Protein AF-A0A199UV25-F1 (afdb_monomer_lite)

Organism: Ananas comosus (NCBI:txid4615)

Structure (mmCIF, N/CA/C/O backbone):
data_AF-A0A199UV25-F1
#
_entry.id   AF-A0A199UV25-F1
#
loop_
_atom_site.group_PDB
_atom_site.id
_atom_site.type_symbol
_atom_site.label_atom_id
_atom_site.label_alt_id
_atom_site.label_comp_id
_atom_site.label_asym_id
_atom_site.label_entity_id
_atom_site.label_seq_id
_atom_site.pdbx_PDB_ins_code
_atom_site.Cartn_x
_atom_site.Cartn_y
_atom_site.Cartn_z
_atom_site.occupancy
_atom_site.B_iso_or_equiv
_atom_site.auth_seq_id
_atom_site.auth_comp_id
_atom_site.auth_asym_id
_atom_site.auth_atom_id
_atom_site.pdbx_PDB_model_num
ATOM 1 N N . MET A 1 1 ? -17.036 -3.209 -18.631 1.00 61.88 1 MET A N 1
ATOM 2 C CA . MET A 1 1 ? -18.184 -3.728 -17.860 1.00 61.88 1 MET A CA 1
ATOM 3 C C . MET A 1 1 ? -18.995 -2.548 -17.375 1.00 61.88 1 MET A C 1
ATOM 5 O O . MET A 1 1 ? -18.414 -1.648 -16.776 1.00 61.88 1 MET A O 1
ATOM 9 N N . ASP A 1 2 ? -20.289 -2.530 -17.677 1.00 77.56 2 ASP A N 1
ATOM 10 C CA . ASP A 1 2 ? -21.180 -1.436 -17.292 1.00 77.56 2 ASP A CA 1
ATOM 11 C C . ASP A 1 2 ? -21.491 -1.462 -15.794 1.00 77.56 2 ASP A C 1
ATOM 13 O O . ASP A 1 2 ? -21.621 -2.523 -15.179 1.00 77.56 2 ASP A O 1
ATOM 17 N N . ARG A 1 3 ? -21.624 -0.270 -15.201 1.00 76.88 3 ARG A N 1
ATOM 18 C CA . ARG A 1 3 ? -21.911 -0.088 -13.769 1.00 76.88 3 ARG A CA 1
ATOM 19 C C . ARG A 1 3 ? -23.220 -0.771 -13.354 1.00 76.88 3 ARG A C 1
ATOM 21 O O . ARG A 1 3 ? -23.281 -1.355 -12.278 1.00 76.88 3 ARG A O 1
ATOM 28 N N . GLU A 1 4 ? -24.217 -0.750 -14.232 1.00 78.06 4 GLU A N 1
ATOM 29 C CA . GLU A 1 4 ? -25.529 -1.369 -14.009 1.00 78.06 4 GLU A CA 1
ATOM 30 C C . GLU A 1 4 ? -25.443 -2.903 -13.917 1.00 78.06 4 GLU A C 1
ATOM 32 O O . GLU A 1 4 ? -26.141 -3.520 -13.114 1.00 78.06 4 GLU A O 1
ATOM 37 N N . VAL A 1 5 ? -24.528 -3.531 -14.667 1.00 78.38 5 VAL A N 1
ATOM 38 C CA . VAL A 1 5 ? -24.317 -4.989 -14.627 1.00 78.38 5 VAL A CA 1
ATOM 39 C C . VAL A 1 5 ? -23.731 -5.404 -13.280 1.00 78.38 5 VAL A C 1
ATOM 41 O O . VAL A 1 5 ? -24.204 -6.363 -12.675 1.00 78.38 5 VAL A O 1
ATOM 44 N N . ILE A 1 6 ? -22.765 -4.645 -12.762 1.00 79.50 6 ILE A N 1
ATOM 45 C CA . ILE A 1 6 ? -22.144 -4.907 -11.456 1.00 79.50 6 ILE A CA 1
ATOM 46 C C . ILE A 1 6 ? -23.185 -4.807 -10.334 1.00 79.50 6 ILE A C 1
ATOM 48 O O . ILE A 1 6 ? -23.251 -5.681 -9.472 1.00 79.50 6 ILE A O 1
ATOM 52 N N . GLU A 1 7 ? -24.031 -3.778 -10.368 1.00 78.88 7 GLU A N 1
ATOM 53 C CA . GLU A 1 7 ? -25.072 -3.552 -9.361 1.00 78.88 7 GLU A CA 1
ATOM 54 C C . GLU A 1 7 ? -26.169 -4.629 -9.412 1.00 78.88 7 GLU A C 1
ATOM 56 O O . GLU A 1 7 ? -26.594 -5.136 -8.372 1.00 78.88 7 GLU A O 1
ATOM 61 N N . SER A 1 8 ? -26.549 -5.071 -10.617 1.00 79.94 8 SER A N 1
ATOM 62 C CA . SER A 1 8 ? -27.502 -6.173 -10.798 1.00 79.94 8 SER A CA 1
ATOM 63 C C . SER A 1 8 ? -26.971 -7.507 -10.263 1.00 79.94 8 SER A C 1
ATOM 65 O O . SER A 1 8 ? -27.694 -8.236 -9.583 1.00 79.94 8 SER A O 1
ATOM 67 N N . VAL A 1 9 ? -25.691 -7.817 -10.502 1.00 79.25 9 VAL A N 1
ATOM 68 C CA . VAL A 1 9 ? -25.074 -9.056 -10.020 1.00 79.25 9 VAL A CA 1
ATOM 69 C C . VAL A 1 9 ? -24.924 -9.016 -8.499 1.00 79.25 9 VAL A C 1
ATOM 71 O O . VAL A 1 9 ? -25.201 -10.020 -7.849 1.00 79.25 9 VAL A O 1
ATOM 74 N N . LEU A 1 10 ? -24.583 -7.868 -7.908 1.00 79.81 10 LEU A N 1
ATOM 75 C CA . LEU A 1 10 ? -24.515 -7.724 -6.450 1.00 79.81 10 LEU A CA 1
ATOM 76 C C . LEU A 1 10 ? -25.873 -7.903 -5.758 1.00 79.81 10 LEU A C 1
ATOM 78 O O . LEU A 1 10 ? -25.932 -8.565 -4.721 1.00 79.81 10 LEU A O 1
ATOM 82 N N . ASN A 1 11 ? -26.950 -7.352 -6.325 1.00 81.56 11 ASN A N 1
ATOM 83 C CA . ASN A 1 11 ? -28.298 -7.520 -5.774 1.00 81.56 11 ASN A CA 1
ATOM 84 C C . ASN A 1 11 ? -28.811 -8.956 -5.929 1.00 81.56 11 ASN A C 1
ATOM 86 O O . ASN A 1 11 ? -29.420 -9.491 -5.009 1.00 81.56 11 ASN A O 1
ATOM 90 N N . ASN A 1 12 ? -28.531 -9.607 -7.059 1.00 81.44 12 ASN A N 1
ATOM 91 C CA . ASN A 1 12 ? -28.976 -10.981 -7.302 1.00 81.44 12 ASN A CA 1
ATOM 92 C C . ASN A 1 12 ? -28.291 -12.014 -6.395 1.00 81.44 12 ASN A C 1
ATOM 94 O O . ASN A 1 12 ? -28.837 -13.094 -6.189 1.00 81.44 12 ASN A O 1
ATOM 98 N N . HIS A 1 13 ? -27.110 -11.699 -5.860 1.00 80.94 13 HIS A N 1
ATOM 99 C CA . HIS A 1 13 ? -26.358 -12.590 -4.973 1.00 80.94 13 HIS A CA 1
ATOM 100 C C . HIS A 1 13 ? -26.474 -12.188 -3.494 1.00 80.94 13 HIS A C 1
ATOM 102 O O . HIS A 1 13 ? -25.628 -12.583 -2.695 1.00 80.94 13 HIS A O 1
ATOM 108 N N . ASP A 1 14 ? -27.504 -11.419 -3.110 1.00 80.38 14 ASP A N 1
ATOM 109 C CA . ASP A 1 14 ? -27.781 -11.055 -1.708 1.00 80.38 14 ASP A CA 1
ATOM 110 C C . ASP A 1 14 ? -26.555 -10.426 -1.005 1.00 80.38 14 ASP A C 1
ATOM 112 O O . ASP A 1 14 ? -26.218 -10.740 0.138 1.00 80.38 14 ASP A O 1
ATOM 116 N N . HIS A 1 15 ? -25.816 -9.571 -1.724 1.00 72.56 15 HIS A N 1
ATOM 117 C CA . HIS A 1 15 ? -24.564 -8.956 -1.262 1.00 72.56 15 HIS A CA 1
ATOM 118 C C . HIS A 1 15 ? -23.456 -9.944 -0.837 1.00 72.56 15 HIS A C 1
ATOM 120 O O . HIS A 1 15 ? -22.489 -9.546 -0.182 1.00 72.56 15 HIS A O 1
ATOM 126 N N . LYS A 1 16 ? -23.527 -11.217 -1.244 1.00 87.38 16 LYS A N 1
ATOM 127 C CA . LYS A 1 16 ? -22.413 -12.165 -1.116 1.00 87.38 16 LYS A CA 1
ATOM 128 C C . LYS A 1 16 ? -21.359 -11.848 -2.167 1.00 87.38 16 LYS A C 1
ATOM 130 O O . LYS A 1 16 ? -21.443 -12.267 -3.321 1.00 87.38 16 LYS A O 1
ATOM 135 N N . ILE A 1 17 ? -20.365 -11.077 -1.740 1.00 83.75 17 ILE A N 1
ATOM 136 C CA . ILE A 1 17 ? -19.304 -10.535 -2.592 1.00 83.75 17 ILE A CA 1
ATOM 137 C C . ILE A 1 17 ? -18.562 -11.656 -3.339 1.00 83.75 17 ILE A C 1
ATOM 139 O O . ILE A 1 17 ? -18.317 -11.521 -4.533 1.00 83.75 17 ILE A O 1
ATOM 143 N N . ASP A 1 18 ? -18.285 -12.787 -2.689 1.00 83.44 18 ASP A N 1
ATOM 144 C CA . ASP A 1 18 ? -17.535 -13.895 -3.299 1.00 83.44 18 ASP A CA 1
ATOM 145 C C . ASP A 1 18 ? -18.285 -14.587 -4.449 1.00 83.44 18 ASP A C 1
ATOM 147 O O . ASP A 1 18 ? -17.683 -14.951 -5.462 1.00 83.44 18 ASP A O 1
ATOM 151 N N . ASP A 1 19 ? -19.606 -14.740 -4.330 1.00 83.88 19 ASP A N 1
ATOM 152 C CA . ASP A 1 19 ? -20.436 -15.349 -5.375 1.00 83.88 19 ASP A CA 1
ATOM 153 C C . ASP A 1 19 ? -20.669 -14.365 -6.533 1.00 83.88 19 ASP A C 1
ATOM 155 O O . ASP A 1 19 ? -20.594 -14.745 -7.706 1.00 83.88 19 ASP A O 1
ATOM 159 N N . ALA A 1 20 ? -20.840 -13.075 -6.218 1.00 84.06 20 ALA A N 1
ATOM 160 C CA . ALA A 1 20 ? -20.923 -12.006 -7.209 1.00 84.06 20 ALA A CA 1
ATOM 161 C C . ALA A 1 20 ? -19.622 -11.866 -8.021 1.00 84.06 20 ALA A C 1
ATOM 163 O O . ALA A 1 20 ? -19.675 -11.702 -9.239 1.00 84.06 20 ALA A O 1
ATOM 164 N N . ILE A 1 21 ? -18.453 -11.993 -7.378 1.00 82.56 21 ILE A N 1
ATOM 165 C CA . ILE A 1 21 ? -17.143 -11.981 -8.046 1.00 82.56 21 ILE A CA 1
ATOM 166 C C . ILE A 1 21 ? -17.018 -13.172 -8.999 1.00 82.56 21 ILE A C 1
ATOM 168 O O . ILE A 1 21 ? -16.652 -12.976 -10.156 1.00 82.56 21 ILE A O 1
ATOM 172 N N . LYS A 1 22 ? -17.372 -14.392 -8.572 1.00 83.31 22 LYS A N 1
ATOM 173 C CA . LYS A 1 22 ? -17.348 -15.579 -9.451 1.00 83.31 22 LYS A CA 1
ATOM 174 C C . LYS A 1 22 ? -18.257 -15.408 -10.671 1.00 83.31 22 LYS A C 1
ATOM 176 O O . LYS A 1 22 ? -17.855 -15.746 -11.782 1.00 83.31 22 LYS A O 1
ATOM 181 N N . SER A 1 23 ? -19.451 -14.849 -10.475 1.00 79.69 23 SER A N 1
ATOM 182 C CA . SER A 1 23 ? -20.417 -14.582 -11.546 1.00 79.69 23 SER A CA 1
ATOM 183 C C . SER A 1 23 ? -19.925 -13.503 -12.522 1.00 79.69 23 SER A C 1
ATOM 185 O O . SER A 1 23 ? -19.974 -13.690 -13.737 1.00 79.69 23 SER A O 1
ATOM 187 N N . LEU A 1 24 ? -19.340 -12.414 -12.013 1.00 82.56 24 LEU A N 1
ATOM 188 C CA . LEU A 1 24 ? -18.720 -11.372 -12.839 1.00 82.56 24 LEU A CA 1
ATOM 189 C C . LEU A 1 24 ? -17.508 -11.898 -13.611 1.00 82.56 24 LEU A C 1
ATOM 191 O O . LEU A 1 24 ? -17.346 -11.563 -14.780 1.00 82.56 24 LEU A O 1
ATOM 195 N N . HIS A 1 25 ? -16.687 -12.752 -12.997 1.00 79.38 25 HIS A N 1
ATOM 196 C CA . HIS A 1 25 ? -15.586 -13.424 -13.684 1.00 79.38 25 HIS A CA 1
ATOM 197 C C . HIS A 1 25 ? -16.092 -14.343 -14.799 1.00 79.38 25 HIS A C 1
ATOM 199 O O . HIS A 1 25 ? -15.517 -14.334 -15.884 1.00 79.38 25 HIS A O 1
ATOM 205 N N . ALA A 1 26 ? -17.186 -15.078 -14.580 1.00 80.00 26 ALA A N 1
ATOM 206 C CA . ALA A 1 26 ? -17.811 -15.897 -15.616 1.00 80.00 26 ALA A CA 1
ATOM 207 C C . ALA A 1 26 ? -18.364 -15.050 -16.777 1.00 80.00 26 ALA A C 1
ATOM 209 O O . ALA A 1 26 ? -18.199 -15.431 -17.931 1.00 80.00 26 ALA A O 1
ATOM 210 N N . LEU A 1 27 ? -18.948 -13.880 -16.493 1.00 73.62 27 LEU A N 1
ATOM 211 C CA . LEU A 1 27 ? -19.413 -12.931 -17.515 1.00 73.62 27 LEU A CA 1
ATOM 212 C C . LEU A 1 27 ? -18.258 -12.254 -18.269 1.00 73.62 27 LEU A C 1
ATOM 214 O O . LEU A 1 27 ? -18.373 -11.997 -19.461 1.00 73.62 27 LEU A O 1
ATOM 218 N N . CYS A 1 28 ? -17.135 -11.981 -17.600 1.00 68.81 28 CYS A N 1
ATOM 219 C CA . CYS A 1 28 ? -15.951 -11.382 -18.227 1.00 68.81 28 CYS A CA 1
ATOM 220 C C . CYS A 1 28 ? -15.128 -12.378 -19.052 1.00 68.81 28 CYS A C 1
ATOM 222 O O . CYS A 1 28 ? -14.494 -11.985 -20.025 1.00 68.81 28 CYS A O 1
ATOM 224 N N . LEU A 1 29 ? -15.122 -13.655 -18.665 1.00 64.44 29 LEU A N 1
ATOM 225 C CA . LEU A 1 29 ? -14.406 -14.729 -19.363 1.00 64.44 29 LEU A CA 1
ATOM 226 C C . LEU A 1 29 ? -15.307 -15.499 -20.348 1.00 64.44 29 LEU A C 1
ATOM 228 O O . LEU A 1 29 ? -14.828 -16.375 -21.065 1.00 64.44 29 LEU A O 1
ATOM 232 N N . GLY A 1 30 ? -16.601 -15.175 -20.392 1.00 53.25 30 GLY A N 1
ATOM 233 C CA . GLY A 1 30 ? -17.640 -15.900 -21.119 1.00 53.25 30 GLY A CA 1
ATOM 234 C C . GLY A 1 30 ? -18.383 -15.057 -22.154 1.00 53.25 30 GLY A C 1
ATOM 235 O O . GLY A 1 30 ? -19.606 -15.063 -22.155 1.00 53.25 30 GLY A O 1
ATOM 236 N N . ASP A 1 31 ? -17.664 -14.385 -23.057 1.00 47.75 31 ASP A N 1
ATOM 237 C CA . ASP A 1 31 ? -18.218 -13.850 -24.322 1.00 47.75 31 ASP A CA 1
ATOM 238 C C . ASP A 1 31 ? -17.582 -14.529 -25.556 1.00 47.75 31 ASP A C 1
ATOM 240 O O . ASP A 1 31 ? -17.356 -13.934 -26.605 1.00 47.75 31 ASP A O 1
ATOM 244 N N . GLY A 1 32 ? -17.235 -15.814 -25.417 1.00 45.22 32 GLY A N 1
ATOM 245 C CA . GLY A 1 32 ? -16.638 -16.617 -26.492 1.00 45.22 32 GLY A CA 1
ATOM 246 C C . GLY A 1 32 ? -17.268 -17.993 -26.716 1.00 45.22 32 GLY A C 1
ATOM 247 O O . GLY A 1 32 ? -16.822 -18.718 -27.601 1.00 45.22 32 GLY A O 1
ATOM 248 N N . ALA A 1 33 ? -18.286 -18.389 -25.946 1.00 39.84 33 ALA A N 1
ATOM 249 C CA . ALA A 1 33 ? -18.813 -19.755 -26.003 1.00 39.84 33 ALA A CA 1
ATOM 250 C C . ALA A 1 33 ? -20.328 -19.824 -25.763 1.00 39.84 33 ALA A C 1
ATOM 252 O O . ALA A 1 33 ? -20.795 -20.495 -24.849 1.00 39.84 33 ALA A O 1
ATOM 253 N N . ALA A 1 34 ? -21.112 -19.139 -26.597 1.00 38.88 34 ALA A N 1
ATOM 254 C CA . ALA A 1 34 ? -22.550 -19.393 -26.681 1.00 38.88 34 ALA A CA 1
ATOM 255 C C . ALA A 1 34 ? -23.085 -19.192 -28.108 1.00 38.88 34 ALA A C 1
ATOM 257 O O . ALA A 1 34 ? -23.849 -18.273 -28.393 1.00 38.88 34 ALA A O 1
ATOM 258 N N . ARG A 1 35 ? -22.717 -20.103 -29.014 1.00 38.66 35 ARG A N 1
ATOM 259 C CA . ARG A 1 35 ? -23.600 -20.530 -30.110 1.00 38.66 35 ARG A CA 1
ATOM 260 C C . ARG A 1 35 ? -23.563 -22.054 -30.193 1.00 38.66 35 ARG A C 1
ATOM 262 O O . ARG A 1 35 ? -22.473 -22.611 -30.253 1.00 38.66 35 ARG A O 1
ATOM 269 N N . ASN A 1 36 ? -24.763 -22.637 -30.273 1.00 36.72 36 ASN A N 1
ATOM 270 C CA . ASN A 1 36 ? -25.102 -24.054 -30.474 1.00 36.72 36 ASN A CA 1
ATOM 271 C C . ASN A 1 36 ? -24.916 -24.937 -29.218 1.00 36.72 36 ASN A C 1
ATOM 273 O O . ASN A 1 36 ? -23.875 -24.895 -28.586 1.00 36.72 36 ASN A O 1
ATOM 277 N N . ASP A 1 37 ? -25.874 -25.731 -28.735 1.00 32.88 37 ASP A N 1
ATOM 278 C CA . ASP A 1 37 ? -27.071 -26.308 -29.347 1.00 32.88 37 ASP A CA 1
ATOM 279 C C . ASP A 1 37 ? -28.179 -26.539 -28.303 1.00 32.88 37 ASP A C 1
ATOM 281 O O . ASP A 1 37 ? -27.931 -26.867 -27.143 1.00 32.88 37 ASP A O 1
ATOM 285 N N . LEU A 1 38 ? -29.429 -26.422 -28.753 1.00 38.62 38 LEU A N 1
ATOM 286 C CA . LEU A 1 38 ? -30.580 -27.043 -28.105 1.00 38.62 38 LEU A CA 1
ATOM 287 C C . LEU A 1 38 ? -30.595 -28.532 -28.467 1.00 38.62 38 LEU A C 1
ATOM 289 O O . LEU A 1 38 ? -30.608 -28.835 -29.655 1.00 38.62 38 LEU A O 1
ATOM 293 N N . THR A 1 39 ? -30.684 -29.438 -27.487 1.00 35.25 39 THR A N 1
ATOM 294 C CA . THR A 1 39 ? -31.762 -30.448 -27.311 1.00 35.25 39 THR A CA 1
ATOM 295 C C . THR A 1 39 ? -31.323 -31.667 -26.486 1.00 35.25 39 THR A C 1
ATOM 297 O O . THR A 1 39 ? -30.353 -32.337 -26.811 1.00 35.25 39 THR A O 1
ATOM 300 N N . GLY A 1 40 ? -32.150 -32.009 -25.489 1.00 28.00 40 GLY A N 1
ATOM 301 C CA . GLY A 1 40 ? -32.438 -33.391 -25.085 1.00 28.00 40 GLY A CA 1
ATOM 302 C C . GLY A 1 40 ? -31.522 -34.028 -24.038 1.00 28.00 40 GLY A C 1
ATOM 303 O O . GLY A 1 40 ? -30.443 -34.495 -24.366 1.00 28.00 40 GLY A O 1
ATOM 304 N N . LEU A 1 41 ? -32.007 -34.182 -22.801 1.00 30.67 41 LEU A N 1
ATOM 305 C CA . LEU A 1 41 ? -32.646 -35.431 -22.355 1.00 30.67 41 LEU A CA 1
ATOM 306 C C . LEU A 1 41 ? -33.140 -35.271 -20.904 1.00 30.67 41 LEU A C 1
ATOM 308 O O . LEU A 1 41 ? -32.357 -35.042 -19.985 1.00 30.67 41 LEU A O 1
ATOM 312 N N . ASN A 1 42 ? -34.451 -35.404 -20.710 1.00 41.22 42 ASN A N 1
ATOM 313 C CA . ASN A 1 42 ? -35.035 -35.749 -19.416 1.00 41.22 42 ASN A CA 1
ATOM 314 C C . ASN A 1 42 ? -34.666 -37.211 -19.116 1.00 41.22 42 ASN A C 1
ATOM 316 O O . ASN A 1 42 ? -34.860 -38.031 -20.007 1.00 41.22 42 ASN A O 1
ATOM 320 N N . ASP A 1 43 ? -34.189 -37.549 -17.915 1.00 29.55 43 ASP A N 1
ATOM 321 C CA . ASP A 1 43 ? -34.951 -38.390 -16.972 1.00 29.55 43 ASP A CA 1
ATOM 322 C C . ASP A 1 43 ? -34.144 -38.869 -15.747 1.00 29.55 43 ASP A C 1
ATOM 324 O O . ASP A 1 43 ? -32.999 -39.295 -15.856 1.00 29.55 43 ASP A O 1
ATOM 328 N N . LEU A 1 44 ? -34.866 -38.888 -14.616 1.00 31.80 44 LEU A N 1
ATOM 329 C CA . LEU A 1 44 ? -34.813 -39.838 -13.487 1.00 31.8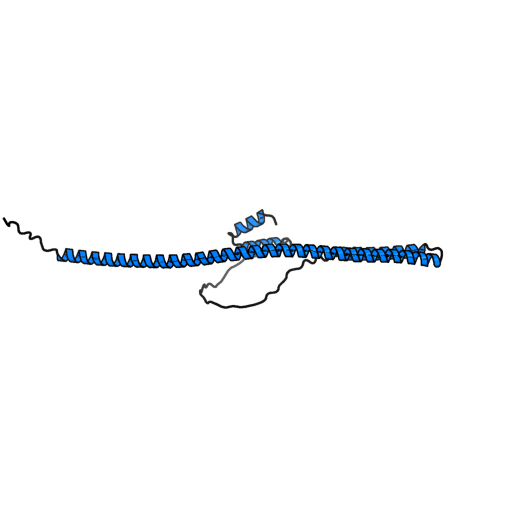0 44 LEU A CA 1
ATOM 330 C C . LEU A 1 44 ? -33.536 -39.875 -12.621 1.00 31.80 44 LEU A C 1
ATOM 332 O O . LEU A 1 44 ? -32.497 -40.391 -12.998 1.00 31.80 44 LEU A O 1
ATOM 336 N N . THR A 1 45 ? -33.567 -39.246 -11.443 1.00 33.06 45 THR A N 1
ATOM 337 C CA . THR A 1 45 ? -34.046 -39.769 -10.136 1.00 33.06 45 THR A CA 1
ATOM 338 C C . THR A 1 45 ? -33.142 -40.791 -9.437 1.00 33.06 45 THR A C 1
ATOM 340 O O . THR A 1 45 ? -32.770 -41.812 -9.998 1.00 33.06 45 THR A O 1
ATOM 343 N N . ALA A 1 46 ? -32.981 -40.527 -8.129 1.00 32.03 46 ALA A N 1
ATOM 344 C CA . ALA A 1 46 ? -32.598 -41.443 -7.049 1.00 32.03 46 ALA A CA 1
ATOM 345 C C . ALA A 1 46 ? -31.088 -41.774 -6.962 1.00 32.03 46 ALA A C 1
ATOM 347 O O . ALA A 1 46 ? -30.433 -41.991 -7.964 1.00 32.03 46 ALA A O 1
ATOM 348 N N . LEU A 1 47 ? -30.435 -41.847 -5.798 1.00 32.81 47 LEU A N 1
ATOM 349 C CA . LEU A 1 47 ? -30.891 -42.048 -4.421 1.00 32.81 47 LEU A CA 1
ATOM 350 C C . LEU A 1 47 ? -29.671 -41.809 -3.493 1.00 32.81 47 LEU A C 1
ATOM 352 O O . LEU A 1 47 ? -28.599 -42.296 -3.827 1.00 32.81 47 LEU A O 1
ATOM 356 N N . ASN A 1 48 ? -29.873 -41.179 -2.322 1.00 31.77 48 ASN A N 1
ATOM 357 C CA . ASN A 1 48 ? -29.053 -41.279 -1.088 1.00 31.77 48 ASN A CA 1
ATOM 358 C C . ASN A 1 48 ? -27.563 -40.830 -1.120 1.00 31.77 48 ASN A C 1
ATOM 360 O O . ASN A 1 48 ? -26.816 -41.154 -2.023 1.00 31.77 48 ASN A O 1
ATOM 364 N N . SER A 1 49 ? -27.000 -40.128 -0.130 1.00 31.03 49 SER A N 1
ATOM 365 C CA . SER A 1 49 ? -27.268 -40.156 1.311 1.00 31.03 49 SER A CA 1
ATOM 366 C C . SER A 1 49 ? -26.949 -38.835 2.019 1.00 31.03 49 SER A C 1
ATOM 368 O O . SER A 1 49 ? -26.028 -38.097 1.687 1.00 31.03 49 SER A O 1
ATOM 370 N N . MET A 1 50 ? -27.737 -38.647 3.067 1.00 27.98 50 MET A N 1
ATOM 371 C CA . MET A 1 50 ? -27.772 -37.650 4.127 1.00 27.98 50 MET A CA 1
ATOM 372 C C . MET A 1 50 ? -26.742 -37.972 5.232 1.00 27.98 50 MET A C 1
ATOM 374 O O . MET A 1 50 ? -26.705 -39.123 5.656 1.00 27.98 50 MET A O 1
ATOM 378 N N . LEU A 1 51 ? -25.975 -36.988 5.732 1.00 31.36 51 LEU A N 1
ATOM 379 C CA . LEU A 1 51 ? -25.728 -36.749 7.175 1.00 31.36 51 LEU A CA 1
ATOM 380 C C . LEU A 1 51 ? -24.879 -35.475 7.412 1.00 31.36 51 LEU A C 1
ATOM 382 O O . LEU A 1 51 ? -23.799 -35.321 6.854 1.00 31.36 51 LEU A O 1
ATOM 386 N N . MET A 1 52 ? -25.382 -34.589 8.275 1.00 37.59 52 MET A N 1
ATOM 387 C CA . MET A 1 52 ? -24.669 -33.484 8.951 1.00 37.59 52 MET A CA 1
ATOM 388 C C . MET A 1 52 ? -24.046 -34.005 10.278 1.00 37.59 52 MET A C 1
ATOM 390 O O . MET A 1 52 ? -24.279 -35.170 10.607 1.00 37.59 52 MET A O 1
ATOM 394 N N . PRO A 1 53 ? -23.538 -33.153 11.195 1.00 49.00 53 PRO A N 1
ATOM 395 C CA . PRO A 1 53 ? -22.425 -32.185 11.151 1.00 49.00 53 PRO A CA 1
ATOM 396 C C . PRO A 1 53 ? -21.391 -32.487 12.277 1.00 49.00 53 PRO A C 1
ATOM 398 O O . PRO A 1 53 ? -21.651 -33.344 13.120 1.00 49.00 53 PRO A O 1
ATOM 401 N N . ASN A 1 54 ? -20.258 -31.770 12.380 1.00 31.64 54 ASN A N 1
ATOM 402 C CA . ASN A 1 54 ? -19.606 -31.610 13.694 1.00 31.64 54 ASN A CA 1
ATOM 403 C C . ASN A 1 54 ? -18.721 -30.357 13.811 1.00 31.64 54 ASN A C 1
ATOM 405 O O . ASN A 1 54 ? -17.960 -30.037 12.899 1.00 31.64 54 ASN A O 1
ATOM 409 N N . ASP A 1 55 ? -18.824 -29.709 14.970 1.00 32.69 55 ASP A N 1
ATOM 410 C CA . ASP A 1 55 ? -18.144 -28.481 15.377 1.00 32.69 55 ASP A CA 1
ATOM 411 C C . ASP A 1 55 ? -16.832 -28.748 16.153 1.00 32.69 55 ASP A C 1
ATOM 413 O O . ASP A 1 55 ? -16.733 -29.695 16.937 1.00 32.69 55 ASP A O 1
ATOM 417 N N . ASN A 1 56 ? -15.938 -27.749 16.073 1.00 36.72 56 ASN A N 1
ATOM 418 C CA . ASN A 1 56 ? -15.127 -27.172 17.168 1.00 36.72 56 ASN A CA 1
ATOM 419 C C . ASN A 1 56 ? -13.668 -27.677 17.433 1.00 36.72 56 ASN A C 1
ATOM 421 O O . ASN A 1 56 ? -13.245 -28.671 16.852 1.00 36.72 56 ASN A O 1
ATOM 425 N N . PRO A 1 57 ? -12.831 -26.951 18.228 1.00 48.12 57 PRO A N 1
ATOM 426 C CA . PRO A 1 57 ? -11.794 -26.020 17.732 1.00 48.12 57 PRO A CA 1
ATOM 427 C C . PRO A 1 57 ? -10.386 -26.221 18.365 1.00 48.12 57 PRO A C 1
ATOM 429 O O . PRO A 1 57 ? -10.270 -26.803 19.435 1.00 48.12 57 PRO A O 1
ATOM 432 N N . THR A 1 58 ? -9.325 -25.648 17.778 1.00 34.66 58 THR A N 1
ATOM 433 C CA . THR A 1 58 ? -7.997 -25.374 18.409 1.00 34.66 58 THR A CA 1
ATOM 434 C C . THR A 1 58 ? -7.205 -24.486 17.440 1.00 34.66 58 THR A C 1
ATOM 436 O O . THR A 1 58 ? -7.078 -24.846 16.276 1.00 34.66 58 THR A O 1
ATOM 439 N N . ASP A 1 59 ? -6.939 -23.214 17.730 1.00 29.80 59 ASP A N 1
ATOM 440 C CA . ASP A 1 59 ? -5.882 -22.625 18.578 1.00 29.80 59 ASP A CA 1
ATOM 441 C C . ASP A 1 59 ? -4.449 -22.685 18.000 1.00 29.80 59 ASP A C 1
ATOM 443 O O . ASP A 1 59 ? -3.925 -23.751 17.703 1.00 29.80 59 ASP A O 1
ATOM 447 N N . SER A 1 60 ? -3.857 -21.484 17.941 1.00 32.88 60 SER A N 1
ATOM 448 C CA . SER A 1 60 ? -2.438 -21.102 17.967 1.00 32.88 60 SER A CA 1
ATOM 449 C C . SER A 1 60 ? -1.437 -21.631 16.924 1.00 32.88 60 SER A C 1
ATOM 451 O O . SER A 1 60 ? -1.174 -22.822 16.810 1.00 32.88 60 SER A O 1
ATOM 453 N N . GLY A 1 61 ? -0.710 -20.682 16.312 1.00 27.52 61 GLY A N 1
ATOM 454 C CA . GLY A 1 61 ? 0.724 -20.864 16.049 1.00 27.52 61 GLY A CA 1
ATOM 455 C C . GLY A 1 61 ? 1.197 -20.678 14.606 1.00 27.52 61 GLY A C 1
ATOM 456 O O . GLY A 1 61 ? 1.223 -21.617 13.828 1.00 27.52 61 GLY A O 1
ATOM 457 N N . MET A 1 62 ? 1.659 -19.462 14.302 1.00 33.81 62 MET A N 1
ATOM 458 C CA . MET A 1 62 ? 2.933 -19.170 13.623 1.00 33.81 62 MET A CA 1
ATOM 459 C C . MET A 1 62 ? 3.473 -20.150 12.554 1.00 33.81 62 MET A C 1
ATOM 461 O O . MET A 1 62 ? 4.085 -21.160 12.885 1.00 33.81 62 MET A O 1
ATOM 465 N N . ASN A 1 63 ? 3.438 -19.697 11.292 1.00 29.30 63 ASN A N 1
ATOM 466 C CA . ASN A 1 63 ? 4.599 -19.445 10.409 1.00 29.30 63 ASN A CA 1
ATOM 467 C C . ASN A 1 63 ? 4.457 -19.966 8.969 1.00 29.30 63 ASN A C 1
ATOM 469 O O . ASN A 1 63 ? 4.311 -21.153 8.727 1.00 29.30 63 ASN A O 1
ATOM 473 N N . SER A 1 64 ? 4.693 -19.022 8.049 1.00 35.78 64 SER A N 1
ATOM 474 C CA . SER A 1 64 ? 5.474 -19.154 6.814 1.00 35.78 64 SER A CA 1
ATOM 475 C C . SER A 1 64 ? 5.089 -20.249 5.823 1.00 35.78 64 SER A C 1
ATOM 477 O O . SER A 1 64 ? 5.627 -21.346 5.888 1.00 35.78 64 SER A O 1
ATOM 479 N N . GLU A 1 65 ? 4.403 -19.854 4.748 1.00 29.77 65 GLU A N 1
ATOM 480 C CA . GLU A 1 65 ? 4.746 -20.380 3.427 1.00 29.77 65 GLU A CA 1
ATOM 481 C C . GLU A 1 65 ? 4.456 -19.373 2.306 1.00 29.77 65 GLU A C 1
ATOM 483 O O . GLU A 1 65 ? 3.333 -18.968 2.021 1.00 29.77 65 GLU A O 1
ATOM 488 N N . ARG A 1 66 ? 5.569 -18.933 1.721 1.00 40.88 66 ARG A N 1
ATOM 489 C CA . ARG A 1 66 ? 5.774 -18.400 0.378 1.00 40.88 66 ARG A CA 1
ATOM 490 C C . ARG A 1 66 ? 4.697 -18.839 -0.622 1.00 40.88 66 ARG A C 1
ATOM 492 O O . ARG A 1 66 ? 4.554 -20.018 -0.917 1.00 40.88 66 ARG A O 1
ATOM 499 N N . THR A 1 67 ? 4.041 -17.876 -1.257 1.00 33.22 67 THR A N 1
ATOM 500 C CA . THR A 1 67 ? 3.515 -18.060 -2.613 1.00 33.22 67 THR A CA 1
ATOM 501 C C . THR A 1 67 ? 3.908 -16.831 -3.418 1.00 33.22 67 THR A C 1
ATOM 503 O O . THR A 1 67 ? 3.250 -15.796 -3.409 1.00 33.22 67 THR A O 1
ATOM 506 N N . GLU A 1 68 ? 5.070 -16.942 -4.057 1.00 36.12 68 GLU A N 1
ATOM 507 C CA . GLU A 1 68 ? 5.388 -16.176 -5.252 1.00 36.12 68 GLU A CA 1
ATOM 508 C C . GLU A 1 68 ? 4.444 -16.680 -6.345 1.00 36.12 68 GLU A C 1
ATOM 510 O O . GLU A 1 68 ? 4.576 -17.822 -6.779 1.00 36.12 68 GLU A O 1
ATOM 515 N N . GLN A 1 69 ? 3.491 -15.864 -6.794 1.00 31.12 69 GLN A N 1
ATOM 516 C CA . GLN A 1 69 ? 2.912 -16.078 -8.113 1.00 31.12 69 GLN A CA 1
ATOM 517 C C . GLN A 1 69 ? 2.380 -14.784 -8.726 1.00 31.12 69 GLN A C 1
ATOM 519 O O . GLN A 1 69 ? 1.403 -14.194 -8.280 1.00 31.12 69 GLN A O 1
ATOM 524 N N . HIS A 1 70 ? 3.055 -14.431 -9.818 1.00 32.66 70 HIS A N 1
ATOM 525 C CA . HIS A 1 70 ? 2.448 -13.925 -11.039 1.00 32.66 70 HIS A CA 1
ATOM 526 C C . HIS A 1 70 ? 1.882 -12.502 -10.997 1.00 32.66 70 HIS A C 1
ATOM 528 O O . HIS A 1 70 ? 0.699 -12.265 -11.225 1.00 32.66 70 HIS A O 1
ATOM 534 N N . VAL A 1 71 ? 2.777 -11.523 -10.835 1.00 37.34 71 VAL A N 1
ATOM 535 C CA . VAL A 1 71 ? 2.561 -10.236 -11.506 1.00 37.34 71 VAL A CA 1
ATOM 536 C C . VAL A 1 71 ? 2.827 -10.489 -12.983 1.00 37.34 71 VAL A C 1
ATOM 538 O O . VAL A 1 71 ? 3.975 -10.570 -13.421 1.00 37.34 71 VAL A O 1
ATOM 541 N N . GLU A 1 72 ? 1.746 -10.703 -13.724 1.00 31.86 72 GLU A N 1
ATOM 542 C CA . GLU A 1 72 ? 1.740 -10.716 -15.177 1.00 31.86 72 GLU A CA 1
ATOM 543 C C . GLU A 1 72 ? 2.175 -9.327 -15.638 1.00 31.86 72 GLU A C 1
ATOM 545 O O . GLU A 1 72 ? 1.394 -8.381 -15.715 1.00 31.86 72 GLU A O 1
ATOM 550 N N . SER A 1 73 ? 3.483 -9.188 -15.843 1.00 35.53 73 SER A N 1
ATOM 551 C CA . SER A 1 73 ? 4.054 -8.079 -16.578 1.00 35.53 73 SER A CA 1
ATOM 552 C C . SER A 1 73 ? 3.470 -8.181 -17.978 1.00 35.53 73 SER A C 1
ATOM 554 O O . SER A 1 73 ? 3.918 -8.993 -18.790 1.00 35.53 73 SER A O 1
ATOM 556 N N . THR A 1 74 ? 2.441 -7.387 -18.264 1.00 36.19 74 THR A N 1
ATOM 557 C CA . THR A 1 74 ? 2.091 -7.025 -19.633 1.00 36.19 74 THR A CA 1
ATOM 558 C C . THR A 1 74 ? 3.273 -6.252 -20.203 1.00 36.19 74 THR A C 1
ATOM 560 O O . THR A 1 74 ? 3.265 -5.026 -20.295 1.00 36.19 74 THR A O 1
ATOM 563 N N . HIS A 1 75 ? 4.316 -6.986 -20.588 1.00 41.16 75 HIS A N 1
ATOM 564 C CA . HIS A 1 75 ? 5.238 -6.574 -21.620 1.00 41.16 75 HIS A CA 1
ATOM 565 C C . HIS A 1 75 ? 4.411 -6.498 -22.901 1.00 41.16 75 HIS A C 1
ATOM 567 O O . HIS A 1 75 ? 4.386 -7.419 -23.716 1.00 41.16 75 HIS A O 1
ATOM 573 N N . ALA A 1 76 ? 3.749 -5.358 -23.098 1.00 35.28 76 ALA A N 1
ATOM 574 C CA . ALA A 1 76 ? 3.630 -4.806 -24.430 1.00 35.28 76 ALA A CA 1
ATOM 575 C C . ALA A 1 76 ? 5.069 -4.537 -24.882 1.00 35.28 76 ALA A C 1
ATOM 577 O O . ALA A 1 76 ? 5.612 -3.447 -24.712 1.00 35.28 76 ALA A O 1
ATOM 578 N N . VAL A 1 77 ? 5.736 -5.594 -25.353 1.00 41.97 77 VAL A N 1
ATOM 579 C CA . VAL A 1 77 ? 6.962 -5.466 -26.120 1.00 41.97 77 VAL A CA 1
ATOM 580 C C . VAL A 1 77 ? 6.611 -4.462 -27.199 1.00 41.97 77 VAL A C 1
ATOM 582 O O . VAL A 1 77 ? 5.636 -4.633 -27.929 1.00 41.97 77 VAL A O 1
ATOM 585 N N . ASN A 1 78 ? 7.353 -3.368 -27.224 1.00 49.22 78 ASN A N 1
ATOM 586 C CA . ASN A 1 78 ? 7.299 -2.363 -28.260 1.00 49.22 78 ASN A CA 1
ATOM 587 C C . ASN A 1 78 ? 7.774 -3.015 -29.574 1.00 49.22 78 ASN A C 1
ATOM 589 O O . ASN A 1 78 ? 8.908 -2.827 -30.008 1.00 49.22 78 ASN A O 1
ATOM 593 N N . VAL A 1 79 ? 6.911 -3.843 -30.177 1.00 47.22 79 VAL A N 1
ATOM 594 C CA . VAL A 1 79 ? 7.138 -4.524 -31.463 1.00 47.22 79 VAL A CA 1
ATOM 595 C C . VAL A 1 79 ? 7.379 -3.488 -32.571 1.00 47.22 79 VAL A C 1
ATOM 597 O O . VAL A 1 79 ? 8.068 -3.757 -33.550 1.00 47.22 79 VAL A O 1
ATOM 600 N N . ASN A 1 80 ? 6.922 -2.253 -32.355 1.00 49.00 80 ASN A N 1
ATOM 601 C CA . ASN A 1 80 ? 6.981 -1.166 -33.319 1.00 49.00 80 ASN A CA 1
ATOM 602 C C . ASN A 1 80 ? 8.390 -0.560 -33.499 1.00 49.00 80 ASN A C 1
ATOM 604 O O . ASN A 1 80 ? 8.734 -0.112 -34.593 1.00 49.00 80 ASN A O 1
ATOM 608 N N . SER A 1 81 ? 9.238 -0.559 -32.461 1.00 50.84 81 SER A N 1
ATOM 609 C CA . SER A 1 81 ? 10.612 -0.031 -32.579 1.00 50.84 81 SER A CA 1
ATOM 610 C C . SER A 1 81 ? 11.541 -0.958 -33.369 1.00 50.84 81 SER A C 1
ATOM 612 O O . SER A 1 81 ? 12.424 -0.477 -34.080 1.00 50.84 81 SER A O 1
ATOM 614 N N . GLY A 1 82 ? 11.330 -2.276 -33.288 1.00 49.97 82 GLY A N 1
ATOM 615 C CA . GLY A 1 82 ? 12.118 -3.261 -34.035 1.00 49.97 82 GLY A CA 1
ATOM 616 C C . GLY A 1 82 ? 11.843 -3.214 -35.539 1.00 49.97 82 GLY A C 1
ATOM 617 O O . GLY A 1 82 ? 12.777 -3.215 -36.339 1.00 49.97 82 GLY A O 1
ATOM 618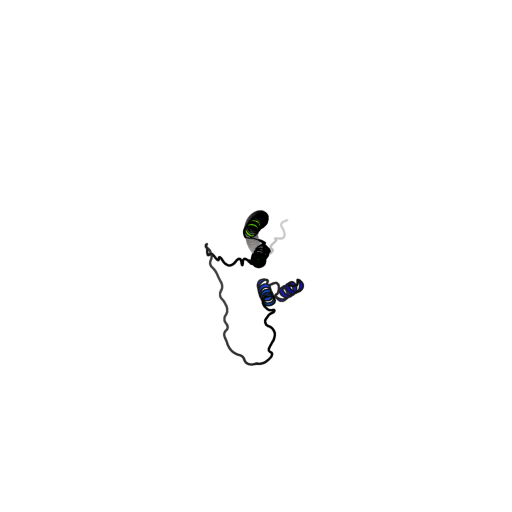 N N . GLU A 1 83 ? 10.573 -3.098 -35.928 1.00 50.81 83 GLU A N 1
ATOM 619 C CA . GLU A 1 83 ? 10.172 -2.999 -37.337 1.00 50.81 83 GLU A CA 1
ATOM 620 C C . GLU A 1 83 ? 10.634 -1.684 -37.978 1.00 50.81 83 GLU A C 1
ATOM 622 O O . GLU A 1 83 ? 11.183 -1.703 -39.078 1.00 50.81 83 GLU A O 1
ATOM 627 N N . SER A 1 84 ? 10.526 -0.556 -37.266 1.00 59.19 84 SER A N 1
ATOM 628 C CA . SER A 1 84 ? 11.013 0.748 -37.741 1.00 59.19 84 SER A CA 1
ATOM 629 C C . SER A 1 84 ? 12.533 0.767 -37.962 1.00 59.19 84 SER A C 1
ATOM 631 O O . SER A 1 84 ? 13.012 1.252 -38.988 1.00 59.19 84 SER A O 1
ATOM 633 N N . MET A 1 85 ? 13.312 0.172 -37.051 1.00 60.38 85 MET A N 1
ATOM 634 C CA . MET A 1 85 ? 14.773 0.095 -37.176 1.00 60.38 85 MET A CA 1
ATOM 635 C C . MET A 1 85 ? 15.208 -0.803 -38.345 1.00 60.38 85 MET A C 1
ATOM 637 O O . MET A 1 85 ? 16.140 -0.461 -39.076 1.00 60.38 85 MET A O 1
ATOM 641 N N . LEU A 1 86 ? 14.531 -1.937 -38.546 1.00 61.53 86 LEU A N 1
ATOM 642 C CA . LEU A 1 86 ? 14.797 -2.840 -39.669 1.00 61.53 86 LEU A CA 1
ATOM 643 C C . LEU A 1 86 ? 14.419 -2.202 -41.013 1.00 61.53 86 LEU A C 1
ATOM 645 O O . LEU A 1 86 ? 15.176 -2.326 -41.978 1.00 61.53 86 LEU A O 1
ATOM 649 N N . GLN A 1 87 ? 13.309 -1.461 -41.056 1.00 64.12 87 GLN A N 1
ATOM 650 C CA . GLN A 1 87 ? 12.886 -0.694 -42.227 1.00 64.12 87 GLN A CA 1
ATOM 651 C C . GLN A 1 87 ? 13.881 0.429 -42.554 1.00 64.12 87 GLN A C 1
ATOM 653 O O . GLN A 1 87 ? 14.240 0.628 -43.714 1.00 64.12 87 GLN A O 1
ATOM 658 N N . ASN A 1 88 ? 14.386 1.120 -41.527 1.00 79.12 88 ASN A N 1
ATOM 659 C CA . ASN A 1 88 ? 15.413 2.147 -41.671 1.00 79.12 88 ASN A CA 1
ATOM 660 C C . ASN A 1 88 ? 16.717 1.532 -42.209 1.00 79.12 88 ASN A C 1
ATOM 662 O O . ASN A 1 88 ? 17.306 2.039 -43.160 1.00 79.12 88 ASN A O 1
ATOM 666 N N . ARG A 1 89 ? 17.128 0.368 -41.685 1.00 83.25 89 ARG A N 1
ATOM 667 C CA . ARG A 1 89 ? 18.327 -0.350 -42.145 1.00 83.25 89 ARG A CA 1
ATOM 668 C C . ARG A 1 89 ? 18.269 -0.702 -43.634 1.00 83.25 89 ARG A C 1
ATOM 670 O O . ARG A 1 89 ? 19.271 -0.522 -44.320 1.00 83.25 89 ARG A O 1
ATOM 677 N N . ALA A 1 90 ? 17.133 -1.197 -44.126 1.00 86.62 90 ALA A N 1
ATOM 678 C CA . ALA A 1 90 ? 16.961 -1.500 -45.548 1.00 86.62 90 ALA A CA 1
ATOM 679 C C . ALA A 1 90 ? 17.068 -0.230 -46.415 1.00 86.62 90 ALA A C 1
ATOM 681 O O . ALA A 1 90 ? 17.809 -0.217 -47.394 1.00 86.62 90 ALA A O 1
ATOM 682 N N . ALA A 1 91 ? 16.436 0.868 -45.990 1.00 88.75 91 ALA A N 1
ATOM 683 C CA . ALA A 1 91 ? 16.478 2.145 -46.702 1.00 88.75 91 ALA A CA 1
ATOM 684 C C . ALA A 1 91 ? 17.890 2.761 -46.781 1.00 88.75 91 ALA A C 1
ATOM 686 O O . ALA A 1 91 ? 18.271 3.285 -47.829 1.00 88.75 91 ALA A O 1
ATOM 687 N N . TRP A 1 92 ? 18.696 2.671 -45.713 1.00 91.44 92 TRP A N 1
ATOM 688 C CA . TRP A 1 92 ? 20.097 3.119 -45.747 1.00 91.44 92 TRP A CA 1
ATOM 689 C C . TRP A 1 92 ? 20.934 2.292 -46.731 1.00 91.44 92 TRP A C 1
ATOM 691 O O . TRP A 1 92 ? 21.748 2.853 -47.459 1.00 91.44 92 TRP A O 1
ATOM 701 N N . VAL A 1 93 ? 20.727 0.973 -46.801 1.00 93.19 93 VAL A N 1
ATOM 702 C CA . VAL A 1 93 ? 21.446 0.115 -47.760 1.00 93.19 93 VAL A CA 1
ATOM 703 C C . VAL A 1 93 ? 21.087 0.482 -49.200 1.00 93.19 93 VAL A C 1
ATOM 705 O O . VAL A 1 93 ? 21.989 0.647 -50.022 1.00 93.19 93 VAL A O 1
ATOM 708 N N . ASP A 1 94 ? 19.804 0.678 -49.498 1.00 93.44 94 ASP A N 1
ATOM 709 C CA . ASP A 1 94 ? 19.355 1.050 -50.843 1.00 93.44 94 ASP A CA 1
ATOM 710 C C . ASP A 1 94 ? 19.885 2.431 -51.258 1.00 93.44 94 ASP A C 1
ATOM 712 O O . ASP A 1 94 ? 20.379 2.601 -52.374 1.00 93.44 94 ASP A O 1
ATOM 716 N N . MET A 1 95 ? 19.870 3.407 -50.344 1.00 91.31 95 MET A N 1
ATOM 717 C CA . MET A 1 95 ? 20.418 4.745 -50.586 1.00 91.31 95 MET A CA 1
ATOM 718 C C . MET A 1 95 ? 21.936 4.713 -50.807 1.00 91.31 95 MET A C 1
ATOM 720 O O . MET A 1 95 ? 22.442 5.429 -51.670 1.00 91.31 95 MET A O 1
ATOM 724 N N . PHE A 1 96 ? 22.661 3.854 -50.084 1.00 94.19 96 PHE A N 1
ATOM 725 C CA . PHE A 1 96 ? 24.096 3.661 -50.285 1.00 94.19 96 PHE A CA 1
ATOM 726 C C . PHE A 1 96 ? 24.402 3.102 -51.675 1.00 94.19 96 PHE A C 1
ATOM 728 O O . PHE A 1 96 ? 25.220 3.660 -52.406 1.00 94.19 96 PHE A O 1
ATOM 735 N N . VAL A 1 97 ? 23.731 2.011 -52.056 1.00 94.81 97 VAL A N 1
ATOM 736 C CA . VAL A 1 97 ? 23.923 1.360 -53.360 1.00 94.81 97 VAL A CA 1
ATOM 737 C C . VAL A 1 97 ? 23.570 2.322 -54.495 1.00 94.81 97 VAL A C 1
ATOM 739 O O . VAL A 1 97 ? 24.330 2.431 -55.458 1.00 94.81 97 VAL A O 1
ATOM 742 N N . GLN A 1 98 ? 22.475 3.070 -54.354 1.00 94.19 98 GLN A N 1
ATOM 743 C CA . GLN A 1 98 ? 22.056 4.080 -55.321 1.00 94.19 98 GLN A CA 1
ATOM 744 C C . GLN A 1 98 ? 23.076 5.223 -55.452 1.00 94.19 98 GLN A C 1
ATOM 746 O O . GLN A 1 98 ? 23.387 5.638 -56.568 1.00 94.19 98 GLN A O 1
ATOM 751 N N . GLU A 1 99 ? 23.634 5.720 -54.344 1.00 92.88 99 GLU A N 1
ATOM 752 C CA . GLU A 1 99 ? 24.677 6.755 -54.375 1.00 92.88 99 GLU A CA 1
ATOM 753 C C . GLU A 1 99 ? 25.962 6.270 -55.052 1.00 92.88 99 GLU A C 1
ATOM 755 O O . GLU A 1 99 ? 26.566 7.013 -55.827 1.00 92.88 99 GLU A O 1
ATOM 760 N N . MET A 1 100 ? 26.370 5.019 -54.816 1.00 94.62 100 MET A N 1
ATOM 761 C CA . MET A 1 100 ? 27.558 4.454 -55.465 1.00 94.62 100 MET A CA 1
ATOM 762 C C . MET A 1 100 ? 27.333 4.197 -56.961 1.00 94.62 100 MET A C 1
ATOM 764 O O . MET A 1 100 ? 28.252 4.380 -57.756 1.00 94.62 100 MET A O 1
ATOM 768 N N . MET A 1 101 ? 26.119 3.808 -57.364 1.00 92.31 101 MET A N 1
ATOM 769 C CA . MET A 1 101 ? 25.770 3.548 -58.767 1.00 92.31 101 MET A CA 1
ATOM 770 C C . MET A 1 101 ? 25.795 4.815 -59.636 1.00 92.31 101 MET A C 1
ATOM 772 O O . MET A 1 101 ? 26.009 4.729 -60.843 1.00 92.31 101 MET A O 1
ATOM 776 N N . ASN A 1 102 ? 25.625 5.988 -59.022 1.00 92.75 102 ASN A N 1
ATOM 777 C CA . ASN A 1 102 ? 25.656 7.287 -59.697 1.00 92.75 102 ASN A CA 1
ATOM 778 C C . ASN A 1 102 ? 27.060 7.919 -59.757 1.00 92.75 102 ASN A C 1
ATOM 780 O O . ASN A 1 102 ? 27.201 9.049 -60.233 1.00 92.75 102 ASN A O 1
ATOM 784 N N . ALA A 1 103 ? 28.089 7.233 -59.254 1.00 95.31 103 ALA A N 1
ATOM 785 C CA . ALA A 1 103 ? 29.449 7.754 -59.230 1.00 95.31 103 ALA A CA 1
ATOM 786 C C . ALA A 1 103 ? 30.117 7.694 -60.615 1.00 95.31 103 ALA A C 1
ATOM 788 O O . ALA A 1 103 ? 29.923 6.749 -61.380 1.00 95.31 103 ALA A O 1
ATOM 789 N N . SER A 1 104 ? 30.927 8.707 -60.934 1.00 92.12 104 SER A N 1
ATOM 790 C CA . SER A 1 104 ? 31.577 8.819 -62.254 1.00 92.12 104 SER A CA 1
ATOM 791 C C . SER A 1 104 ? 32.925 8.095 -62.345 1.00 92.12 104 SER A C 1
ATOM 793 O O . SER A 1 104 ? 33.308 7.636 -63.421 1.00 92.12 104 SER A O 1
ATOM 795 N N . ASP A 1 105 ? 33.647 7.980 -61.228 1.00 94.38 105 ASP A N 1
ATOM 796 C CA . ASP A 1 105 ? 34.925 7.274 -61.129 1.00 94.38 105 ASP A CA 1
ATOM 797 C C . ASP A 1 105 ? 35.154 6.705 -59.714 1.00 94.38 105 ASP A C 1
ATOM 799 O O . ASP A 1 105 ? 34.362 6.904 -58.791 1.00 94.38 105 ASP A O 1
ATOM 803 N N . TRP A 1 106 ? 36.254 5.971 -59.533 1.00 93.12 106 TRP A N 1
ATOM 804 C CA . TRP A 1 106 ? 36.598 5.353 -58.249 1.00 93.12 106 TRP A CA 1
ATOM 805 C C . TRP A 1 106 ? 36.956 6.347 -57.136 1.00 93.12 106 TRP A C 1
ATOM 807 O O . TRP A 1 106 ? 36.914 5.971 -55.964 1.00 93.12 106 TRP A O 1
ATOM 817 N N . ASP A 1 107 ? 37.340 7.578 -57.468 1.00 94.88 107 ASP A N 1
ATOM 818 C CA . ASP A 1 107 ? 37.627 8.612 -56.474 1.00 94.88 107 ASP A CA 1
ATOM 819 C C . ASP A 1 107 ? 36.333 9.270 -55.976 1.00 94.88 107 ASP A C 1
ATOM 821 O O . ASP A 1 107 ? 36.154 9.452 -54.771 1.00 94.88 107 ASP A O 1
ATOM 825 N N . ASP A 1 108 ? 35.376 9.485 -56.879 1.00 94.44 108 ASP A N 1
ATOM 826 C CA . ASP A 1 108 ? 34.006 9.909 -56.594 1.00 94.44 108 ASP A CA 1
ATOM 827 C C . ASP A 1 108 ? 33.276 8.871 -55.726 1.00 94.44 108 ASP A C 1
ATOM 829 O O . ASP A 1 108 ? 32.683 9.231 -54.709 1.00 94.44 108 ASP A O 1
ATOM 833 N N . VAL A 1 109 ? 33.413 7.569 -56.025 1.00 95.69 109 VAL A N 1
ATOM 834 C CA . VAL A 1 109 ? 32.915 6.481 -55.153 1.00 95.69 109 VAL A CA 1
ATOM 835 C C . VAL A 1 109 ? 33.470 6.618 -53.732 1.00 95.69 109 VAL A C 1
ATOM 837 O O . VAL A 1 109 ? 32.710 6.558 -52.766 1.00 95.69 109 VAL A O 1
ATOM 840 N N . ARG A 1 110 ? 34.784 6.842 -53.573 1.00 95.06 110 ARG A N 1
ATOM 841 C CA . ARG A 1 110 ? 35.403 7.008 -52.244 1.00 95.06 110 ARG A CA 1
ATOM 842 C C . ARG A 1 110 ? 34.887 8.251 -51.521 1.00 95.06 110 ARG A C 1
ATOM 844 O O . ARG A 1 110 ? 34.563 8.165 -50.337 1.00 95.06 110 ARG A O 1
ATOM 851 N N . GLY A 1 111 ? 34.785 9.381 -52.218 1.00 95.94 111 GLY A N 1
ATOM 852 C CA . GLY A 1 111 ? 34.279 10.633 -51.654 1.00 95.94 111 GLY A CA 1
ATOM 853 C C . GLY A 1 111 ? 32.815 10.537 -51.218 1.00 95.94 111 GLY A C 1
ATOM 854 O O . GLY A 1 111 ? 32.454 11.022 -50.144 1.00 95.94 111 GLY A O 1
ATOM 855 N N . ARG A 1 112 ? 31.971 9.868 -52.012 1.00 95.00 112 ARG A N 1
ATOM 856 C CA . ARG A 1 112 ? 30.566 9.610 -51.670 1.00 95.00 112 ARG A CA 1
ATOM 857 C C . ARG A 1 112 ? 30.435 8.626 -50.516 1.00 95.00 112 ARG A C 1
ATOM 859 O O . ARG A 1 112 ? 29.660 8.888 -49.602 1.00 95.00 112 ARG A O 1
ATOM 866 N N . ALA A 1 113 ? 31.213 7.542 -50.514 1.00 95.81 113 ALA A N 1
ATOM 867 C CA . ALA A 1 113 ? 31.180 6.548 -49.445 1.00 95.81 113 ALA A CA 1
ATOM 868 C C . ALA A 1 113 ? 31.589 7.156 -48.099 1.00 95.81 113 ALA A C 1
ATOM 870 O O . ALA A 1 113 ? 30.934 6.902 -47.094 1.00 95.81 113 ALA A O 1
ATOM 871 N N . MET A 1 114 ? 32.618 8.009 -48.088 1.00 95.75 114 MET A N 1
ATOM 872 C CA . MET A 1 114 ? 33.042 8.745 -46.895 1.00 95.75 114 MET A CA 1
ATOM 873 C C . MET A 1 114 ? 31.907 9.610 -46.336 1.00 95.75 114 MET A C 1
ATOM 875 O O . MET A 1 114 ? 31.517 9.434 -45.186 1.00 95.75 114 MET A O 1
ATOM 879 N N . LYS A 1 115 ? 31.311 10.477 -47.164 1.00 94.94 115 LYS A N 1
ATOM 880 C CA . LYS A 1 115 ? 30.199 11.348 -46.740 1.00 94.94 115 LYS A CA 1
ATOM 881 C C . LYS A 1 115 ? 28.978 10.560 -46.273 1.00 94.94 115 LYS A C 1
ATOM 883 O O . LYS A 1 115 ? 28.314 10.955 -45.319 1.00 94.94 115 LYS A O 1
ATOM 888 N N . PHE A 1 116 ? 28.673 9.458 -46.955 1.00 95.94 116 PHE A N 1
ATOM 889 C CA . PHE A 1 116 ? 27.561 8.594 -46.588 1.00 95.94 116 PHE A CA 1
ATOM 890 C C . PHE A 1 116 ? 27.793 7.936 -45.225 1.00 95.94 116 PHE A C 1
ATOM 892 O O . PHE A 1 116 ? 26.905 7.962 -44.379 1.00 95.94 116 PHE A O 1
ATOM 899 N N . LEU A 1 117 ? 28.986 7.379 -44.992 1.00 95.44 117 LEU A N 1
ATOM 900 C CA . LEU A 1 117 ? 29.332 6.747 -43.720 1.00 95.44 117 LEU A CA 1
ATOM 901 C C . LEU A 1 117 ? 29.366 7.757 -42.569 1.00 95.44 117 LEU A C 1
ATOM 903 O O . LEU A 1 117 ? 28.882 7.433 -41.492 1.00 95.44 117 LEU A O 1
ATOM 907 N N . GLU A 1 118 ? 29.835 8.986 -42.796 1.00 96.19 118 GLU A N 1
ATOM 908 C CA . GLU A 1 118 ? 29.757 10.069 -41.802 1.00 96.19 118 GLU A CA 1
ATOM 909 C C . GLU A 1 118 ? 28.304 10.432 -41.448 1.00 96.19 118 GLU A C 1
ATOM 911 O O . GLU A 1 118 ? 27.968 10.640 -40.280 1.00 96.19 118 GLU A O 1
ATOM 916 N N . ALA A 1 119 ? 27.419 10.511 -42.449 1.00 93.19 119 ALA A N 1
ATOM 917 C CA . ALA A 1 119 ? 25.998 10.774 -42.227 1.00 93.19 119 ALA A CA 1
ATOM 918 C C . ALA A 1 119 ? 25.312 9.612 -41.491 1.00 93.19 119 ALA A C 1
ATOM 920 O O . ALA A 1 119 ? 24.500 9.842 -40.592 1.00 93.19 119 ALA A O 1
ATOM 921 N N . PHE A 1 120 ? 25.667 8.376 -41.843 1.00 93.44 120 PHE A N 1
ATOM 922 C CA . PHE A 1 120 ? 25.175 7.173 -41.186 1.00 93.44 120 PHE A CA 1
ATOM 923 C C . PHE A 1 120 ? 25.649 7.088 -39.731 1.00 93.44 120 PHE A C 1
ATOM 925 O O . PHE A 1 120 ? 24.833 6.862 -38.844 1.00 93.44 120 PHE A O 1
ATOM 932 N N . GLU A 1 121 ? 26.935 7.328 -39.462 1.00 94.25 121 GLU A N 1
ATOM 933 C CA . GLU A 1 121 ? 27.487 7.358 -38.104 1.00 94.25 121 GLU A CA 1
ATOM 934 C C . GLU A 1 121 ? 26.748 8.380 -37.238 1.00 94.25 121 GLU A C 1
ATOM 936 O O . GLU A 1 121 ? 26.300 8.047 -36.141 1.00 94.25 121 GLU A O 1
ATOM 941 N N . ARG A 1 122 ? 26.537 9.596 -37.757 1.00 94.06 122 ARG A N 1
ATOM 942 C CA . ARG A 1 122 ? 25.772 10.627 -37.048 1.00 94.06 122 ARG A CA 1
ATOM 943 C C . ARG A 1 122 ? 24.354 10.161 -36.726 1.00 94.06 122 ARG A C 1
ATOM 945 O O . ARG A 1 122 ? 23.922 10.309 -35.588 1.00 94.06 122 ARG A O 1
ATOM 952 N N . ASN A 1 123 ? 23.660 9.557 -37.691 1.00 90.56 123 ASN A N 1
ATOM 953 C CA . ASN A 1 123 ? 22.309 9.041 -37.476 1.00 90.56 123 ASN A CA 1
ATOM 954 C C . ASN A 1 123 ? 22.270 7.918 -36.427 1.00 90.56 123 ASN A C 1
ATOM 956 O O . ASN A 1 123 ? 21.378 7.899 -35.581 1.00 90.56 123 ASN A O 1
ATOM 960 N N . VAL A 1 124 ? 23.243 7.003 -36.452 1.00 91.12 124 VAL A N 1
ATOM 961 C CA . VAL A 1 124 ? 23.352 5.914 -35.473 1.00 91.12 124 VAL A CA 1
ATOM 962 C C . VAL A 1 124 ? 23.593 6.467 -34.072 1.00 91.12 124 VAL A C 1
ATOM 964 O O . VAL A 1 124 ? 22.936 6.021 -33.133 1.00 91.12 124 VAL A O 1
ATOM 967 N N . VAL A 1 125 ? 24.496 7.441 -33.927 1.00 93.06 125 VAL A N 1
ATOM 968 C CA . VAL A 1 125 ? 24.777 8.082 -32.636 1.00 93.06 125 VAL A CA 1
ATOM 969 C C . VAL A 1 125 ? 23.540 8.810 -32.116 1.00 93.06 125 VAL A C 1
ATOM 971 O O . VAL A 1 125 ? 23.144 8.556 -30.985 1.00 93.06 125 VAL A O 1
ATOM 974 N N . GLU A 1 126 ? 22.891 9.639 -32.938 1.00 90.31 126 GLU A N 1
ATOM 975 C CA . GLU A 1 126 ? 21.676 10.374 -32.555 1.00 90.31 126 GLU A CA 1
ATOM 976 C C . GLU A 1 126 ? 20.542 9.433 -32.130 1.00 90.31 126 GLU A C 1
ATOM 978 O O . GLU A 1 126 ? 19.896 9.655 -31.107 1.00 90.31 126 GLU A O 1
ATOM 983 N N . ASN A 1 127 ? 20.319 8.350 -32.878 1.00 88.12 127 ASN A N 1
ATOM 984 C CA . ASN A 1 127 ? 19.289 7.372 -32.544 1.00 88.12 127 ASN A CA 1
ATOM 985 C C . ASN A 1 127 ? 19.629 6.591 -31.263 1.00 88.12 127 ASN A C 1
ATOM 987 O O . ASN A 1 127 ? 18.745 6.321 -30.453 1.00 88.12 127 ASN A O 1
ATOM 991 N N . ALA A 1 128 ? 20.902 6.242 -31.054 1.00 88.44 128 ALA A N 1
ATOM 992 C CA . ALA A 1 128 ? 21.344 5.577 -29.832 1.00 88.44 128 ALA A CA 1
ATOM 993 C C . ALA A 1 128 ? 21.189 6.485 -28.603 1.00 88.44 128 ALA A C 1
ATOM 995 O O . ALA A 1 128 ? 20.716 6.026 -27.564 1.00 88.44 128 ALA A O 1
ATOM 996 N N . THR A 1 129 ? 21.539 7.771 -28.718 1.00 90.81 129 THR A N 1
ATOM 997 C CA . THR A 1 129 ? 21.376 8.734 -27.622 1.00 90.81 129 THR A CA 1
ATOM 998 C C . THR A 1 129 ? 19.909 9.030 -27.345 1.00 90.81 129 THR A C 1
ATOM 1000 O O . THR A 1 129 ? 19.513 9.002 -26.186 1.00 90.81 129 THR A O 1
ATOM 1003 N N . ALA A 1 130 ? 19.089 9.228 -28.381 1.00 89.75 130 ALA A N 1
ATOM 1004 C CA . ALA A 1 130 ? 17.656 9.467 -28.220 1.00 89.75 130 ALA A CA 1
ATOM 1005 C C . ALA A 1 130 ? 16.959 8.271 -27.555 1.00 89.75 130 ALA A C 1
ATOM 1007 O O . ALA A 1 130 ? 16.228 8.443 -26.586 1.00 89.75 130 ALA A O 1
ATOM 1008 N N . SER A 1 131 ? 17.261 7.044 -27.997 1.00 86.94 131 SER A N 1
ATOM 1009 C CA . SER A 1 131 ? 16.703 5.833 -27.386 1.00 86.94 131 SER A CA 1
ATOM 1010 C C . SER A 1 131 ? 17.110 5.677 -25.917 1.00 86.94 131 SER A C 1
ATOM 1012 O O . SER A 1 131 ? 16.291 5.250 -25.105 1.00 86.94 131 SER A O 1
ATOM 1014 N N . ALA A 1 132 ? 18.359 5.997 -25.568 1.00 90.44 132 ALA A N 1
ATOM 1015 C CA . ALA A 1 132 ? 18.831 5.928 -24.187 1.00 90.44 132 ALA A CA 1
ATOM 1016 C C . ALA A 1 132 ? 18.197 7.017 -23.304 1.00 90.44 132 ALA A C 1
ATOM 1018 O O . ALA A 1 132 ? 17.869 6.761 -22.145 1.00 90.44 132 ALA A O 1
ATOM 1019 N N . GLU A 1 133 ? 18.005 8.224 -23.840 1.00 93.38 133 GLU A N 1
ATOM 1020 C CA . GLU A 1 133 ? 17.313 9.317 -23.154 1.00 93.38 133 GLU A CA 1
ATOM 1021 C C . GLU A 1 133 ? 15.833 8.998 -22.924 1.00 93.38 133 GLU A C 1
ATOM 1023 O O . GLU A 1 133 ? 15.333 9.208 -21.817 1.00 93.38 133 GLU A O 1
ATOM 1028 N N . ASP A 1 134 ? 15.145 8.435 -23.918 1.00 92.56 134 ASP A N 1
ATOM 1029 C CA . ASP A 1 134 ? 13.747 8.016 -23.805 1.00 92.56 134 ASP A CA 1
ATOM 1030 C C . ASP A 1 134 ? 13.567 6.931 -22.734 1.00 92.56 134 ASP A C 1
ATOM 1032 O O . ASP A 1 134 ? 12.678 7.033 -21.881 1.00 92.56 134 ASP A O 1
ATOM 1036 N N . GLU A 1 135 ? 14.447 5.924 -22.710 1.00 94.00 135 GLU A N 1
ATOM 1037 C CA . GLU A 1 135 ? 14.440 4.888 -21.674 1.00 94.00 135 GLU A CA 1
ATOM 1038 C C . GLU A 1 135 ? 14.725 5.480 -20.284 1.00 94.00 135 GLU A C 1
ATOM 1040 O O . GLU A 1 135 ? 13.994 5.210 -19.326 1.00 94.00 135 GLU A O 1
ATOM 1045 N N . ALA A 1 136 ? 15.735 6.347 -20.164 1.00 95.00 136 ALA A N 1
ATOM 1046 C CA . ALA A 1 136 ? 16.073 7.007 -18.905 1.00 95.00 136 ALA A CA 1
ATOM 1047 C C . ALA A 1 136 ? 14.919 7.877 -18.378 1.00 95.00 136 ALA A C 1
ATOM 1049 O O . ALA A 1 136 ? 14.636 7.877 -17.174 1.00 95.00 136 ALA A O 1
ATOM 1050 N N . ASN A 1 137 ? 14.226 8.593 -19.265 1.00 95.31 137 ASN A N 1
ATOM 1051 C CA . ASN A 1 137 ? 13.061 9.401 -18.925 1.00 95.31 137 ASN A CA 1
ATOM 1052 C C . ASN A 1 137 ? 11.884 8.529 -18.472 1.00 95.31 137 ASN A C 1
ATOM 1054 O O . ASN A 1 137 ? 11.285 8.819 -17.433 1.00 95.31 137 ASN A O 1
ATOM 1058 N N . SER A 1 138 ? 11.602 7.431 -19.181 1.00 96.38 138 SER A N 1
ATOM 1059 C CA . SER A 1 138 ? 10.551 6.480 -18.798 1.00 96.38 138 SER A CA 1
ATOM 1060 C C . SER A 1 138 ? 10.815 5.857 -17.424 1.00 96.38 138 SER A C 1
ATOM 1062 O O . SER A 1 138 ? 9.931 5.831 -16.563 1.00 96.38 138 SER A O 1
ATOM 1064 N N . LEU A 1 139 ? 12.049 5.414 -17.163 1.00 97.81 139 LEU A N 1
ATOM 1065 C CA . LEU A 1 139 ? 12.435 4.855 -15.864 1.00 97.81 139 LEU A CA 1
ATOM 1066 C C . LEU A 1 139 ? 12.325 5.890 -14.739 1.00 97.81 139 LEU A C 1
ATOM 1068 O O . LEU A 1 139 ? 11.879 5.569 -13.634 1.00 97.81 139 LEU A O 1
ATOM 1072 N N . LYS A 1 140 ? 12.693 7.145 -15.009 1.00 98.06 140 LYS A N 1
ATOM 1073 C CA . LYS A 1 140 ? 12.568 8.242 -14.044 1.00 98.06 140 LYS A CA 1
ATOM 1074 C C . LYS A 1 140 ? 11.108 8.534 -13.697 1.00 98.06 140 LYS A C 1
ATOM 1076 O O . LYS A 1 140 ? 10.803 8.760 -12.524 1.00 98.06 140 LYS A O 1
ATOM 1081 N N . GLU A 1 141 ? 10.212 8.508 -14.679 1.00 97.75 141 GLU A N 1
ATOM 1082 C CA . GLU A 1 141 ? 8.776 8.685 -14.456 1.00 97.75 141 GLU A CA 1
ATOM 1083 C C . GLU A 1 141 ? 8.196 7.541 -13.615 1.00 97.75 141 GLU A C 1
ATOM 1085 O O . GLU A 1 141 ? 7.526 7.790 -12.609 1.00 97.75 141 GLU A O 1
ATOM 1090 N N . GLN A 1 142 ? 8.533 6.291 -13.948 1.00 97.94 142 GLN A N 1
ATOM 1091 C CA . GLN A 1 142 ? 8.128 5.121 -13.164 1.00 97.94 142 GLN A CA 1
ATOM 1092 C C . GLN A 1 142 ? 8.624 5.206 -11.715 1.00 97.94 142 GLN A C 1
ATOM 1094 O O . GLN A 1 142 ? 7.853 4.990 -10.778 1.00 97.94 142 GLN A O 1
ATOM 1099 N N . LEU A 1 143 ? 9.885 5.596 -11.509 1.00 98.12 143 LEU A N 1
ATOM 1100 C CA . LEU A 1 143 ? 10.444 5.800 -10.174 1.00 98.12 143 LEU A CA 1
ATOM 1101 C C . LEU A 1 143 ? 9.683 6.884 -9.399 1.00 98.12 143 LEU A C 1
ATOM 1103 O O . LEU A 1 143 ? 9.382 6.709 -8.218 1.00 98.12 143 LEU A O 1
ATOM 1107 N N . GLN A 1 144 ? 9.338 7.997 -10.048 1.00 98.44 144 GLN A N 1
ATOM 1108 C CA . GLN A 1 144 ? 8.565 9.066 -9.420 1.00 98.44 144 GLN A CA 1
ATOM 1109 C C . GLN A 1 144 ? 7.156 8.598 -9.027 1.00 98.44 144 GLN A C 1
ATOM 1111 O O . GLN A 1 144 ? 6.662 8.976 -7.959 1.00 98.44 144 GLN A O 1
ATOM 1116 N N . CYS A 1 145 ? 6.524 7.757 -9.847 1.00 98.06 145 CYS A N 1
ATOM 1117 C CA . CYS A 1 145 ? 5.254 7.116 -9.515 1.00 98.06 145 CYS A CA 1
ATOM 1118 C C . CYS A 1 145 ? 5.374 6.202 -8.296 1.00 98.06 145 CYS A C 1
ATOM 1120 O O . CYS A 1 145 ? 4.642 6.400 -7.327 1.00 98.06 145 CYS A O 1
ATOM 1122 N N . LEU A 1 146 ? 6.372 5.318 -8.267 1.00 98.56 146 LEU A N 1
ATOM 1123 C CA . LEU A 1 146 ? 6.622 4.442 -7.121 1.00 98.56 146 LEU A CA 1
ATOM 1124 C C . LEU A 1 146 ? 6.903 5.219 -5.829 1.00 98.56 146 LEU A C 1
ATOM 1126 O O . LEU A 1 146 ? 6.444 4.828 -4.755 1.00 98.56 146 LEU A O 1
ATOM 1130 N N . ILE A 1 147 ? 7.623 6.341 -5.904 1.00 98.50 147 ILE A N 1
ATOM 1131 C CA . ILE A 1 147 ? 7.864 7.206 -4.741 1.00 98.50 147 ILE A CA 1
ATOM 1132 C C . ILE A 1 147 ? 6.548 7.786 -4.213 1.00 98.50 147 ILE A C 1
ATOM 1134 O O . ILE A 1 147 ? 6.327 7.795 -2.999 1.00 98.50 147 ILE A O 1
ATOM 1138 N N . ARG A 1 148 ? 5.669 8.261 -5.102 1.00 98.56 148 ARG A N 1
ATOM 1139 C CA . ARG A 1 148 ? 4.354 8.795 -4.723 1.00 98.56 148 ARG A CA 1
ATOM 1140 C C . ARG A 1 148 ? 3.496 7.718 -4.063 1.00 98.56 148 ARG A C 1
ATOM 1142 O O . ARG A 1 148 ? 2.940 7.958 -2.992 1.00 98.56 148 ARG A O 1
ATOM 1149 N N . ASP A 1 149 ? 3.460 6.525 -4.642 1.00 98.31 149 ASP A N 1
ATOM 1150 C CA . ASP A 1 149 ? 2.692 5.403 -4.105 1.00 98.31 149 ASP A CA 1
ATOM 1151 C C . ASP A 1 149 ? 3.242 4.956 -2.748 1.00 98.31 149 ASP A C 1
ATOM 1153 O O . ASP A 1 149 ? 2.483 4.748 -1.802 1.00 98.31 149 ASP A O 1
ATOM 1157 N N . ASN A 1 150 ? 4.568 4.927 -2.581 1.00 98.56 150 ASN A N 1
ATOM 1158 C CA . ASN A 1 150 ? 5.197 4.637 -1.294 1.00 98.56 150 ASN A CA 1
ATOM 1159 C C . ASN A 1 150 ? 4.815 5.662 -0.214 1.00 98.56 150 ASN A C 1
ATOM 1161 O O . ASN A 1 150 ? 4.616 5.298 0.946 1.00 98.56 150 ASN A O 1
ATOM 1165 N N . GLN A 1 151 ? 4.685 6.942 -0.573 1.00 98.69 151 GLN A N 1
ATOM 1166 C CA . GLN A 1 151 ? 4.215 7.975 0.352 1.00 98.69 151 GLN A CA 1
ATOM 1167 C C . GLN A 1 151 ? 2.745 7.776 0.735 1.00 98.69 151 GLN A C 1
ATOM 1169 O O . GLN A 1 151 ? 2.401 7.938 1.908 1.00 98.69 151 GLN A O 1
ATOM 1174 N N . ILE A 1 152 ? 1.888 7.410 -0.222 1.00 98.69 152 ILE A N 1
ATOM 1175 C CA . ILE A 1 152 ? 0.477 7.093 0.038 1.00 98.69 152 ILE A CA 1
ATOM 1176 C C . ILE A 1 152 ? 0.379 5.886 0.975 1.00 98.69 152 ILE A C 1
ATOM 1178 O O . ILE A 1 152 ? -0.312 5.959 1.990 1.00 98.69 152 ILE A O 1
ATOM 1182 N N . LEU A 1 153 ? 1.136 4.821 0.703 1.00 98.75 153 LEU A N 1
ATOM 1183 C CA . LEU A 1 153 ? 1.182 3.624 1.543 1.00 98.75 153 LEU A CA 1
ATOM 1184 C C . LEU A 1 153 ? 1.666 3.938 2.961 1.00 98.75 153 LEU A C 1
ATOM 1186 O O . LEU A 1 153 ? 1.039 3.508 3.923 1.00 98.75 153 LEU A O 1
ATOM 1190 N N . LYS A 1 154 ? 2.723 4.743 3.123 1.00 98.81 154 LYS A N 1
ATOM 1191 C CA . LYS A 1 154 ? 3.189 5.179 4.452 1.00 98.81 154 LYS A CA 1
ATOM 1192 C C . LYS A 1 154 ? 2.102 5.915 5.234 1.00 98.81 154 LYS A C 1
ATOM 1194 O O . LYS A 1 154 ? 1.929 5.652 6.422 1.00 98.81 154 LYS A O 1
ATOM 1199 N N . LYS A 1 155 ? 1.351 6.805 4.576 1.00 98.69 155 LYS A N 1
ATOM 1200 C CA . LYS A 1 155 ? 0.212 7.497 5.199 1.00 98.69 155 LYS A CA 1
ATOM 1201 C C . LYS A 1 155 ? -0.902 6.521 5.577 1.00 98.69 155 LYS A C 1
ATOM 1203 O O . LYS A 1 155 ? -1.413 6.602 6.688 1.00 98.69 155 LYS A O 1
ATOM 1208 N N . ALA A 1 156 ? -1.243 5.588 4.690 1.00 98.62 156 ALA A N 1
ATOM 1209 C CA . ALA A 1 156 ? -2.267 4.581 4.949 1.00 98.62 156 ALA A CA 1
ATOM 1210 C C . ALA A 1 156 ? -1.899 3.693 6.148 1.00 98.62 156 ALA A C 1
ATOM 1212 O O . ALA A 1 156 ? -2.727 3.470 7.025 1.00 98.62 156 ALA A O 1
ATOM 1213 N N . VAL A 1 157 ? -0.638 3.257 6.233 1.00 98.75 157 VAL A N 1
ATOM 1214 C CA . VAL A 1 157 ? -0.125 2.460 7.356 1.00 98.75 157 VAL A CA 1
ATOM 1215 C C . VAL A 1 157 ? -0.167 3.246 8.666 1.00 98.75 157 VAL A C 1
ATOM 1217 O O . VAL A 1 157 ? -0.584 2.694 9.679 1.00 98.75 157 VAL A O 1
ATOM 1220 N N . ALA A 1 158 ? 0.209 4.528 8.658 1.00 98.69 158 ALA A N 1
ATOM 1221 C CA . ALA A 1 158 ? 0.128 5.371 9.850 1.00 98.69 158 ALA A CA 1
ATOM 1222 C C . ALA A 1 158 ? -1.319 5.509 10.358 1.00 98.69 158 ALA A C 1
ATOM 1224 O O . ALA A 1 158 ? -1.573 5.276 11.538 1.00 98.69 158 ALA A O 1
ATOM 1225 N N . ILE A 1 159 ? -2.271 5.786 9.458 1.00 98.62 159 ILE A N 1
ATOM 1226 C CA . ILE A 1 159 ? -3.704 5.873 9.789 1.00 98.62 159 ILE A CA 1
ATOM 1227 C C . ILE A 1 159 ? -4.221 4.530 10.317 1.00 98.62 159 ILE A C 1
ATOM 1229 O O . ILE A 1 159 ? -4.967 4.482 11.293 1.00 98.62 159 ILE A O 1
ATOM 1233 N N . GLN A 1 160 ? -3.828 3.421 9.688 1.00 98.62 160 GLN A N 1
ATOM 1234 C CA . GLN A 1 160 ? -4.243 2.092 10.124 1.00 98.62 160 GLN A CA 1
ATOM 1235 C C . GLN A 1 160 ? -3.694 1.752 11.514 1.00 98.62 160 GLN A C 1
ATOM 1237 O O . GLN A 1 160 ? -4.396 1.134 12.313 1.00 98.62 160 GLN A O 1
ATOM 1242 N N . HIS A 1 161 ? -2.459 2.157 11.812 1.00 98.69 161 HIS A N 1
ATOM 1243 C CA . HIS A 1 161 ? -1.854 1.957 13.122 1.00 98.69 161 HIS A CA 1
ATOM 1244 C C . HIS A 1 161 ? -2.574 2.762 14.212 1.00 98.69 161 HIS A C 1
ATOM 1246 O O . HIS A 1 161 ? -2.919 2.196 15.245 1.00 98.69 161 HIS A O 1
ATOM 1252 N N . GLU A 1 162 ? -2.871 4.038 13.958 1.00 98.44 162 GLU A N 1
ATOM 1253 C CA . GLU A 1 162 ? -3.633 4.901 14.870 1.00 98.44 162 GLU A CA 1
ATOM 1254 C C . GLU A 1 162 ? -5.025 4.323 15.162 1.00 98.44 162 GLU A C 1
ATOM 1256 O O . GLU A 1 162 ? -5.378 4.107 16.320 1.00 98.44 162 GLU A O 1
ATOM 1261 N N . ARG A 1 163 ? -5.767 3.930 14.120 1.00 98.38 163 ARG A N 1
ATOM 1262 C CA . ARG A 1 163 ? -7.073 3.267 14.276 1.00 98.38 163 ARG A CA 1
ATOM 1263 C C . ARG A 1 163 ? -6.993 1.973 15.082 1.00 98.38 163 ARG A C 1
ATOM 1265 O O . ARG A 1 163 ? -7.925 1.640 15.811 1.00 98.38 163 ARG A O 1
ATOM 1272 N N . ASN A 1 164 ? -5.913 1.211 14.925 1.00 98.38 164 ASN A N 1
ATOM 1273 C CA . ASN A 1 164 ? -5.722 -0.025 15.675 1.00 98.38 164 ASN A CA 1
ATOM 1274 C C . ASN A 1 164 ? -5.467 0.250 17.162 1.00 98.38 164 ASN A C 1
ATOM 1276 O O . ASN A 1 164 ? -5.997 -0.468 18.006 1.00 98.38 164 ASN A O 1
ATOM 1280 N N . LEU A 1 165 ? -4.705 1.301 17.481 1.00 98.62 165 LEU A N 1
ATOM 1281 C CA . LEU A 1 165 ? -4.482 1.735 18.861 1.00 98.62 165 LEU A CA 1
ATOM 1282 C C . LEU A 1 165 ? -5.790 2.179 19.526 1.00 98.62 165 LEU A C 1
ATOM 1284 O O . LEU A 1 165 ? -6.096 1.719 20.624 1.00 98.62 165 LEU A O 1
ATOM 1288 N N . GLU A 1 166 ? -6.595 2.997 18.841 1.00 98.38 166 GLU A N 1
ATOM 1289 C CA . GLU A 1 166 ? -7.924 3.396 19.326 1.00 98.38 166 GLU A CA 1
ATOM 1290 C C . GLU A 1 166 ? -8.826 2.178 19.562 1.00 98.38 166 GLU A C 1
ATOM 1292 O O . GLU A 1 166 ? -9.527 2.089 20.571 1.00 98.38 166 GLU A O 1
ATOM 1297 N N . HIS A 1 167 ? -8.803 1.203 18.649 1.00 98.50 167 HIS A N 1
ATOM 1298 C CA . HIS A 1 167 ? -9.587 -0.015 18.806 1.00 98.50 167 HIS A CA 1
ATOM 1299 C C . HIS A 1 167 ? -9.130 -0.840 20.016 1.00 98.50 167 HIS A C 1
ATOM 1301 O O . HIS A 1 167 ? -9.970 -1.319 20.779 1.00 98.50 167 HIS A O 1
ATOM 1307 N N . GLU A 1 168 ? -7.820 -0.972 20.232 1.00 98.50 168 GLU A N 1
ATOM 1308 C CA . GLU A 1 168 ? -7.266 -1.667 21.394 1.00 98.50 168 GLU A CA 1
ATOM 1309 C C . GLU A 1 168 ? -7.682 -0.990 22.712 1.00 98.50 168 GLU A C 1
ATOM 1311 O O . GLU A 1 168 ? -8.049 -1.672 23.674 1.00 98.50 168 GLU A O 1
ATOM 1316 N N . GLU A 1 169 ? -7.687 0.344 22.757 1.00 98.56 169 GLU A N 1
ATOM 1317 C CA . GLU A 1 169 ? -8.190 1.106 23.903 1.00 98.56 169 GLU A CA 1
ATOM 1318 C C . GLU A 1 169 ? -9.684 0.849 24.140 1.00 98.56 169 GLU A C 1
ATOM 1320 O O . GLU A 1 169 ? -10.081 0.499 25.254 1.00 98.56 169 GLU A O 1
ATOM 1325 N N . LYS A 1 170 ? -10.513 0.902 23.090 1.00 98.38 170 LYS A N 1
ATOM 1326 C CA . LYS A 1 170 ? -11.948 0.598 23.200 1.00 98.38 170 LYS A CA 1
ATOM 1327 C C . LYS A 1 170 ? -12.209 -0.827 23.671 1.00 98.38 170 LYS A C 1
ATOM 1329 O O . LYS A 1 170 ? -13.120 -1.052 24.466 1.00 98.38 170 LYS A O 1
ATOM 1334 N N . VAL A 1 171 ? -11.403 -1.795 23.241 1.00 98.56 171 VAL A N 1
ATOM 1335 C CA . VAL A 1 171 ? -11.491 -3.174 23.734 1.00 98.56 171 VAL A CA 1
ATOM 1336 C C . VAL A 1 171 ? -11.193 -3.236 25.236 1.00 98.56 171 VAL A C 1
ATOM 1338 O O . VAL A 1 171 ? -11.929 -3.906 25.966 1.00 98.56 171 VAL A O 1
ATOM 1341 N N . LYS A 1 172 ? -10.179 -2.509 25.725 1.00 98.50 172 LYS A N 1
ATOM 1342 C CA . LYS A 1 172 ? -9.867 -2.419 27.164 1.00 98.50 172 LYS A CA 1
ATOM 1343 C C . LYS A 1 172 ? -11.006 -1.765 27.952 1.00 98.50 172 LYS A C 1
ATOM 1345 O O . LYS A 1 172 ? -11.424 -2.323 28.966 1.00 98.50 172 LYS A O 1
ATOM 1350 N N . GLU A 1 173 ? -11.557 -0.649 27.472 1.00 98.56 173 GLU A N 1
ATOM 1351 C CA . GLU A 1 173 ? -12.720 0.016 28.084 1.00 98.56 173 GLU A CA 1
ATOM 1352 C C . GLU A 1 173 ? -13.922 -0.939 28.185 1.00 98.56 173 GLU A C 1
ATOM 1354 O O . GLU A 1 173 ? -14.530 -1.086 29.246 1.00 98.56 173 GLU A O 1
ATOM 1359 N N . VAL A 1 174 ? -14.240 -1.655 27.102 1.00 98.75 174 VAL A N 1
ATOM 1360 C CA . VAL A 1 174 ? -15.347 -2.623 27.074 1.00 98.75 174 VAL A CA 1
ATOM 1361 C C . VAL A 1 174 ? -15.123 -3.756 28.075 1.00 98.75 174 VAL A C 1
ATOM 1363 O O . VAL A 1 174 ? -16.067 -4.171 28.752 1.00 98.75 174 VAL A O 1
ATOM 1366 N N . GLN A 1 175 ? -13.896 -4.266 28.200 1.00 98.69 175 GLN A N 1
ATOM 1367 C CA . GLN A 1 175 ? -13.572 -5.288 29.198 1.00 98.69 175 GLN A CA 1
ATOM 1368 C C . GLN A 1 175 ? -13.763 -4.764 30.627 1.00 98.69 175 GLN A C 1
ATOM 1370 O O . GLN A 1 175 ? -14.378 -5.449 31.445 1.00 98.69 175 GLN A O 1
ATOM 1375 N N . GLN A 1 176 ? -13.318 -3.540 30.920 1.00 98.69 176 GLN A N 1
ATOM 1376 C CA . GLN A 1 176 ? -13.518 -2.909 32.228 1.00 98.69 176 GLN A CA 1
ATOM 1377 C C . GLN A 1 176 ? -15.007 -2.728 32.554 1.00 98.69 176 GLN A C 1
ATOM 1379 O O . GLN A 1 176 ? -15.450 -3.084 33.646 1.00 98.69 176 GLN A O 1
ATOM 1384 N N . LEU A 1 177 ? -15.804 -2.249 31.595 1.00 98.75 177 LEU A N 1
ATOM 1385 C CA . LEU A 1 177 ? -17.249 -2.094 31.770 1.00 98.75 177 LEU A CA 1
ATOM 1386 C C . LEU A 1 177 ? -17.944 -3.434 32.028 1.00 98.75 177 LEU A C 1
ATOM 1388 O O . LEU A 1 177 ? -18.802 -3.512 32.905 1.00 98.75 177 LEU A O 1
ATOM 1392 N N . LYS A 1 178 ? -17.556 -4.507 31.325 1.00 98.56 178 LYS A N 1
ATOM 1393 C CA . LYS A 1 178 ? -18.083 -5.859 31.582 1.00 98.56 178 LYS A CA 1
ATOM 1394 C C . LYS A 1 178 ? -17.815 -6.315 33.017 1.00 98.56 178 LYS A C 1
ATOM 1396 O O . LYS A 1 178 ? -18.721 -6.856 33.649 1.00 98.56 178 LYS A O 1
ATOM 1401 N N . LEU A 1 179 ? -16.610 -6.071 33.540 1.00 98.56 179 LEU A N 1
ATOM 1402 C CA . LEU A 1 179 ? -16.268 -6.403 34.926 1.00 98.56 179 LEU A CA 1
ATOM 1403 C C . LEU A 1 179 ? -17.159 -5.637 35.913 1.00 98.56 179 LEU A C 1
ATOM 1405 O O . LEU A 1 179 ? -17.774 -6.249 36.784 1.00 98.56 179 LEU A O 1
ATOM 1409 N N . ILE A 1 180 ? -17.309 -4.325 35.729 1.00 98.69 180 ILE A N 1
ATOM 1410 C CA . ILE A 1 180 ? -18.154 -3.483 36.590 1.00 98.69 180 ILE A CA 1
ATOM 1411 C C . ILE A 1 180 ? -19.624 -3.929 36.537 1.00 98.69 180 ILE A C 1
ATOM 1413 O O . ILE A 1 180 ? -20.275 -4.053 37.573 1.00 98.69 180 ILE A O 1
ATOM 1417 N N . ILE A 1 181 ? -20.151 -4.229 35.346 1.00 98.69 181 ILE A N 1
ATOM 1418 C CA . ILE A 1 181 ? -21.518 -4.744 35.188 1.00 98.69 181 ILE A CA 1
ATOM 1419 C C . ILE A 1 181 ? -21.684 -6.066 35.939 1.00 98.69 181 ILE A C 1
ATOM 1421 O O . ILE A 1 181 ? -22.670 -6.231 36.655 1.00 98.69 181 ILE A O 1
ATOM 1425 N N . SER A 1 182 ? -20.723 -6.988 35.825 1.00 98.50 182 SER A N 1
ATOM 1426 C CA . SER A 1 182 ? -20.785 -8.268 36.541 1.00 98.50 182 SER A CA 1
ATOM 1427 C C . SER A 1 182 ? -20.789 -8.083 38.062 1.00 98.50 182 SER A C 1
ATOM 1429 O O . SER A 1 182 ? -21.572 -8.732 38.758 1.00 98.50 182 SER A O 1
ATOM 1431 N N . GLN A 1 183 ? -20.009 -7.123 38.569 1.00 98.69 183 GLN A N 1
ATOM 1432 C CA . GLN A 1 183 ? -19.991 -6.766 39.984 1.00 98.69 183 GLN A CA 1
ATOM 1433 C C . GLN A 1 183 ? -21.350 -6.221 40.448 1.00 98.69 183 GLN A C 1
ATOM 1435 O O . GLN A 1 183 ? -21.869 -6.655 41.477 1.00 98.69 183 GLN A O 1
ATOM 1440 N N . TYR A 1 184 ? -21.966 -5.308 39.690 1.00 98.62 184 TYR A N 1
ATOM 1441 C CA . TYR A 1 184 ? -23.297 -4.795 40.031 1.00 98.62 184 TYR A CA 1
ATOM 1442 C C . TYR A 1 184 ? -24.378 -5.876 39.956 1.00 98.62 184 TYR A C 1
ATOM 1444 O O . TYR A 1 184 ? -25.243 -5.934 40.827 1.00 98.62 184 TYR A O 1
ATOM 1452 N N . GLN A 1 185 ? -24.317 -6.772 38.968 1.00 98.69 185 GLN A N 1
ATOM 1453 C CA . GLN A 1 185 ? -25.235 -7.911 38.873 1.00 98.69 185 GLN A CA 1
ATOM 1454 C C . GLN A 1 185 ? -25.129 -8.845 40.088 1.00 98.69 185 GLN A C 1
ATOM 1456 O O . GLN A 1 185 ? -26.135 -9.384 40.549 1.00 98.69 185 GLN A O 1
ATOM 1461 N N . GLU A 1 186 ? -23.928 -9.050 40.631 1.00 98.38 186 GLU A N 1
ATOM 1462 C CA . GLU A 1 186 ? -23.733 -9.821 41.860 1.00 98.38 186 GLU A CA 1
ATOM 1463 C C . GLU A 1 186 ? -24.276 -9.093 43.098 1.00 98.38 186 GLU A C 1
ATOM 1465 O O . GLU A 1 186 ? -24.977 -9.704 43.907 1.00 98.38 186 GLU A O 1
ATOM 1470 N N . GLN A 1 187 ? -24.033 -7.784 43.216 1.00 98.50 187 GLN A N 1
ATOM 1471 C CA .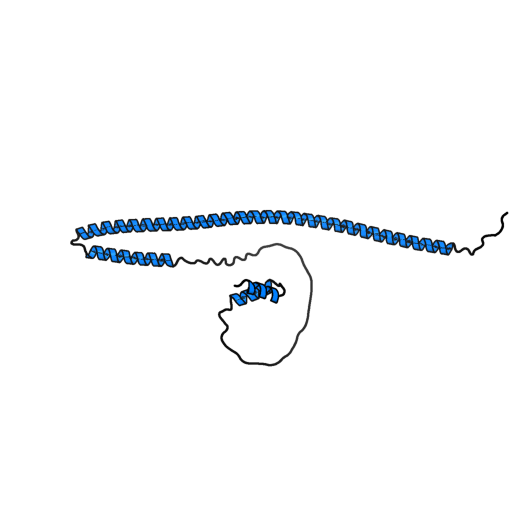 GLN A 1 18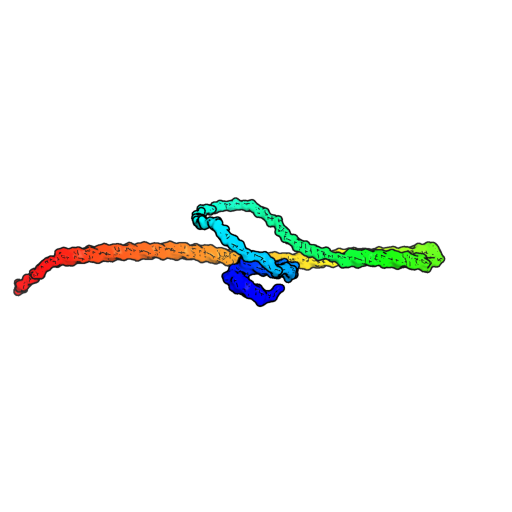7 ? -24.594 -6.974 44.303 1.00 98.50 187 GLN A CA 1
ATOM 1472 C C . GLN A 1 187 ? -26.124 -7.005 44.311 1.00 98.50 187 GLN A C 1
ATOM 1474 O O . GLN A 1 187 ? -26.721 -7.189 45.372 1.00 98.50 187 GLN A O 1
ATOM 1479 N N . VAL A 1 188 ? -26.759 -6.881 43.142 1.00 98.50 188 VAL A N 1
ATOM 1480 C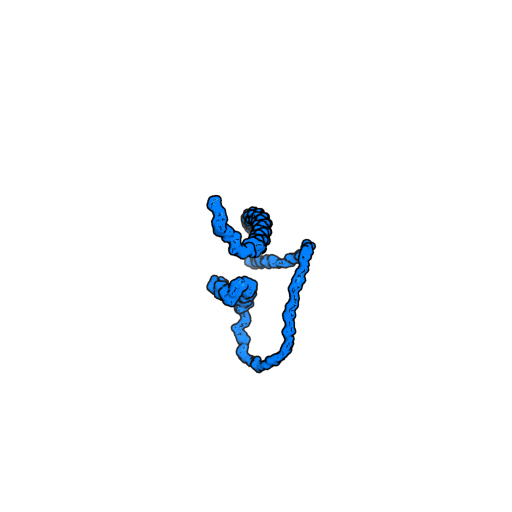 CA . VAL A 1 188 ? -28.220 -6.969 43.008 1.00 98.50 188 VAL A CA 1
ATOM 1481 C C . VAL A 1 188 ? -28.721 -8.339 43.461 1.00 98.50 188 VAL A C 1
ATOM 1483 O O . VAL A 1 188 ? -29.592 -8.393 44.325 1.00 98.50 188 VAL A O 1
ATOM 1486 N N . ARG A 1 189 ? -28.116 -9.441 42.991 1.00 98.56 189 ARG A N 1
ATOM 1487 C CA . ARG A 1 189 ? -28.494 -10.798 43.433 1.00 98.56 189 ARG A CA 1
ATOM 1488 C C . ARG A 1 189 ? -28.376 -10.986 44.948 1.00 98.56 189 ARG A C 1
ATOM 1490 O O . ARG A 1 189 ? -29.230 -11.626 45.559 1.00 98.56 189 ARG A O 1
ATOM 1497 N N . ASN A 1 190 ? -27.338 -10.431 45.574 1.00 98.50 190 ASN A N 1
ATOM 1498 C CA . ASN A 1 190 ? -27.162 -10.510 47.025 1.00 98.50 190 ASN A CA 1
ATOM 1499 C C . ASN A 1 190 ? -28.235 -9.693 47.773 1.00 98.50 190 ASN A C 1
ATOM 1501 O O . ASN A 1 190 ? -28.851 -10.173 48.727 1.00 98.50 190 ASN A O 1
ATOM 1505 N N . LEU A 1 191 ? -28.532 -8.477 47.306 1.00 98.50 191 LEU A N 1
ATOM 1506 C CA . LEU A 1 191 ? -29.608 -7.657 47.869 1.00 98.50 191 LEU A CA 1
ATOM 1507 C C . LEU A 1 191 ? -30.980 -8.326 47.720 1.00 98.50 191 LEU A C 1
ATOM 1509 O O . LEU A 1 191 ? -31.762 -8.338 48.667 1.00 98.50 191 LEU A O 1
ATOM 1513 N N . GLU A 1 192 ? -31.259 -8.947 46.577 1.00 98.00 192 GLU A N 1
ATOM 1514 C CA . GLU A 1 192 ? -32.481 -9.726 46.361 1.00 98.00 192 GLU A CA 1
ATOM 1515 C C . GLU A 1 192 ? -32.582 -10.902 47.344 1.00 98.00 192 GLU A C 1
ATOM 1517 O O . GLU A 1 192 ? -33.623 -11.096 47.977 1.00 98.00 192 GLU A O 1
ATOM 1522 N N . MET A 1 193 ? -31.489 -11.649 47.545 1.00 98.25 193 MET A N 1
ATOM 1523 C CA . MET A 1 193 ? -31.444 -12.773 48.487 1.00 98.25 193 MET A CA 1
ATOM 1524 C C . MET A 1 193 ? -31.628 -12.327 49.945 1.00 98.25 193 MET A C 1
ATOM 1526 O O . MET A 1 193 ? -32.392 -12.945 50.695 1.00 98.25 193 MET A O 1
ATOM 1530 N N . THR A 1 194 ? -30.956 -11.251 50.362 1.00 98.19 194 THR A N 1
ATOM 1531 C CA . THR A 1 194 ? -31.098 -10.693 51.718 1.00 98.19 194 THR A CA 1
ATOM 1532 C C . THR A 1 194 ? -32.506 -10.157 51.955 1.00 98.19 194 THR A C 1
ATOM 1534 O O . THR A 1 194 ? -33.096 -10.446 52.995 1.00 98.19 194 THR A O 1
ATOM 1537 N N . ASN A 1 195 ? -33.094 -9.460 50.979 1.00 98.12 195 ASN A N 1
ATOM 1538 C CA . ASN A 1 195 ? -34.467 -8.972 51.065 1.00 98.12 195 ASN A CA 1
ATOM 1539 C C . ASN A 1 195 ? -35.472 -10.126 51.189 1.00 98.12 195 ASN A C 1
ATOM 1541 O O . ASN A 1 195 ? -36.325 -10.105 52.076 1.00 98.12 195 ASN A O 1
ATOM 1545 N N . TYR A 1 196 ? -35.326 -11.171 50.369 1.00 98.38 196 TYR A N 1
ATOM 1546 C CA . TYR A 1 196 ? -36.146 -12.378 50.464 1.00 98.38 196 TYR A CA 1
ATOM 1547 C C . TYR A 1 196 ? -36.034 -13.037 51.846 1.00 98.38 196 TYR A C 1
ATOM 1549 O O . TYR A 1 196 ? -37.046 -13.341 52.477 1.00 98.38 196 TYR A O 1
ATOM 1557 N N . THR A 1 197 ? -34.810 -13.194 52.350 1.00 98.31 197 THR A N 1
ATOM 1558 C CA . THR A 1 197 ? -34.543 -13.776 53.673 1.00 98.31 197 THR A CA 1
ATOM 1559 C C . THR A 1 197 ? -35.222 -12.967 54.780 1.00 98.31 197 THR A C 1
ATOM 1561 O O . THR A 1 197 ? -35.935 -13.528 55.613 1.00 98.31 197 THR A O 1
ATOM 1564 N N . LEU A 1 198 ? -35.083 -11.638 54.757 1.00 98.00 198 LEU A N 1
ATOM 1565 C CA . LEU A 1 198 ? -35.749 -10.741 55.704 1.00 98.00 198 LEU A CA 1
ATOM 1566 C C . LEU A 1 198 ? -37.276 -10.833 55.612 1.00 98.00 198 LEU A C 1
ATOM 1568 O O . LEU A 1 198 ? -37.941 -10.890 56.645 1.00 98.00 198 LEU A O 1
ATOM 1572 N N . LYS A 1 199 ? -37.838 -10.902 54.399 1.00 97.44 199 LYS A N 1
ATOM 1573 C CA . LYS A 1 199 ? -39.282 -11.063 54.177 1.00 97.44 199 LYS A CA 1
ATOM 1574 C C . LYS A 1 199 ? -39.809 -12.356 54.806 1.00 97.44 199 LYS A C 1
ATOM 1576 O O . LYS A 1 199 ? -40.835 -12.325 55.482 1.00 97.44 199 LYS A O 1
ATOM 1581 N N . VAL A 1 200 ? -39.093 -13.469 54.638 1.00 96.81 200 VAL A N 1
ATOM 1582 C CA . VAL A 1 200 ? -39.441 -14.762 55.253 1.00 96.81 200 VAL A CA 1
ATOM 1583 C C . VAL A 1 200 ? -39.351 -14.693 56.781 1.00 96.81 200 VAL A C 1
ATOM 1585 O O . VAL A 1 200 ? -40.259 -15.158 57.472 1.00 96.81 200 VAL A O 1
ATOM 1588 N N . HIS A 1 201 ? -38.294 -14.084 57.333 1.00 96.19 201 HIS A N 1
ATOM 1589 C CA . HIS A 1 201 ? -38.167 -13.896 58.783 1.00 96.19 201 HIS A CA 1
ATOM 1590 C C . HIS A 1 201 ? -39.289 -13.030 59.362 1.00 96.19 201 HIS A C 1
ATOM 1592 O O . HIS A 1 201 ? -39.834 -13.372 60.412 1.00 96.19 201 HIS A O 1
ATOM 1598 N N . LEU A 1 202 ? -39.660 -11.947 58.676 1.00 95.75 202 LEU A N 1
ATOM 1599 C CA . LEU A 1 202 ? -40.748 -11.065 59.088 1.00 95.75 202 LEU A CA 1
ATOM 1600 C C . LEU A 1 202 ? -42.088 -11.806 59.107 1.00 95.75 202 LEU A C 1
ATOM 1602 O O . LEU A 1 202 ? -42.808 -11.731 60.100 1.00 95.75 202 LEU A O 1
ATOM 1606 N N . GLN A 1 203 ? -42.393 -12.565 58.051 1.00 94.06 203 GLN A N 1
ATOM 1607 C CA . GLN A 1 203 ? -43.606 -13.378 57.986 1.00 94.06 203 GLN A CA 1
ATOM 1608 C C . GLN A 1 203 ? -43.666 -14.379 59.149 1.00 94.06 203 GLN A C 1
ATOM 1610 O O . GLN A 1 203 ? -44.667 -14.445 59.859 1.00 94.06 203 GLN A O 1
ATOM 1615 N N . LYS A 1 204 ? -42.567 -15.093 59.412 1.00 92.38 204 LYS A N 1
ATOM 1616 C CA . LYS A 1 204 ? -42.489 -16.051 60.521 1.00 92.38 204 LYS A CA 1
ATOM 1617 C C . LYS A 1 204 ? -42.667 -15.382 61.890 1.00 92.38 204 LYS A C 1
ATOM 1619 O O . LYS A 1 204 ? -43.305 -15.956 62.767 1.00 92.38 204 LYS A O 1
ATOM 1624 N N . ALA A 1 205 ? -42.121 -14.181 62.085 1.00 91.25 205 ALA A N 1
ATOM 1625 C CA . ALA A 1 205 ? -42.308 -13.413 63.316 1.00 91.25 205 ALA A CA 1
ATOM 1626 C C . ALA A 1 205 ? -43.760 -12.933 63.486 1.00 91.25 205 ALA A C 1
ATOM 1628 O O . ALA A 1 205 ? -44.271 -12.927 64.602 1.00 91.25 205 ALA A O 1
ATOM 1629 N N . GLN A 1 206 ? -44.440 -12.565 62.399 1.00 87.12 206 GLN A N 1
ATOM 1630 C CA . GLN A 1 206 ? -45.850 -12.170 62.421 1.00 87.12 206 GLN A CA 1
ATOM 1631 C C . GLN A 1 206 ? -46.780 -13.359 62.712 1.00 87.12 206 GLN A C 1
ATOM 1633 O O . GLN A 1 206 ? -47.713 -13.235 63.502 1.00 87.12 206 GLN A O 1
ATOM 1638 N N . GLU A 1 207 ? -46.499 -14.523 62.128 1.00 83.19 207 GLU A N 1
ATOM 1639 C CA . GLU A 1 207 ? -47.213 -15.772 62.417 1.00 83.19 207 GLU A CA 1
ATOM 1640 C C . GLU A 1 207 ? -46.980 -16.227 63.868 1.00 83.19 207 GLU A C 1
ATOM 1642 O O . GLU A 1 207 ? -47.928 -16.588 64.559 1.00 83.19 207 GLU A O 1
ATOM 1647 N N . ALA A 1 208 ? -45.746 -16.130 64.378 1.00 75.38 208 ALA A N 1
ATOM 1648 C CA . ALA A 1 208 ? -45.430 -16.438 65.776 1.00 75.38 208 ALA A CA 1
ATOM 1649 C C . ALA A 1 208 ? -46.057 -15.444 66.775 1.00 75.38 208 ALA A C 1
ATOM 1651 O O . ALA A 1 208 ? -46.399 -15.831 67.889 1.00 75.38 208 ALA A O 1
ATOM 1652 N N . ASN A 1 209 ? -46.247 -14.183 66.371 1.00 59.62 209 ASN A N 1
ATOM 1653 C CA . ASN A 1 209 ? -46.956 -13.159 67.142 1.00 59.62 209 ASN A CA 1
ATOM 1654 C C . ASN A 1 209 ? -48.477 -13.165 66.911 1.00 59.62 209 ASN A C 1
ATOM 1656 O O . ASN A 1 209 ? -49.161 -12.254 67.379 1.00 59.62 209 ASN A O 1
ATOM 1660 N N . SER A 1 210 ? -49.037 -14.196 66.267 1.00 53.19 210 SER A N 1
ATOM 1661 C CA . SER A 1 210 ? -50.475 -14.485 66.340 1.00 53.19 210 SER A CA 1
ATOM 1662 C C . SER A 1 210 ? -50.825 -15.047 67.722 1.00 53.19 210 SER A C 1
ATOM 1664 O O . SER A 1 210 ? -51.265 -16.183 67.876 1.00 53.19 210 SER A O 1
ATOM 1666 N N . ILE A 1 211 ? -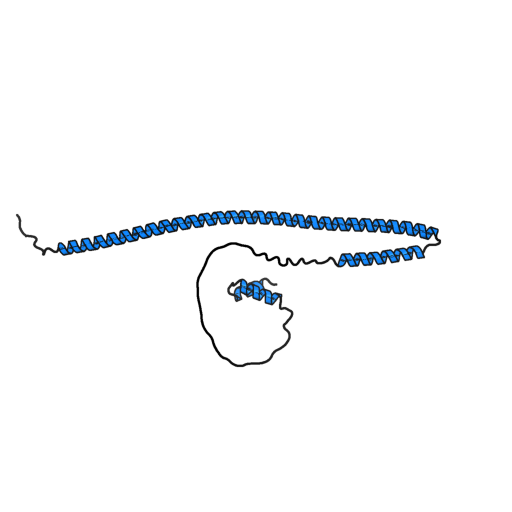50.608 -14.233 68.754 1.00 56.22 211 ILE A N 1
ATOM 1667 C CA . ILE A 1 211 ? -51.272 -14.391 70.041 1.00 56.22 211 ILE A CA 1
ATOM 1668 C C . ILE A 1 211 ? -52.753 -14.088 69.763 1.00 56.22 211 ILE A C 1
ATOM 1670 O O . ILE A 1 211 ? -53.048 -13.037 69.185 1.00 56.22 211 ILE A O 1
ATOM 1674 N N . PRO A 1 212 ? -53.699 -14.977 70.112 1.00 50.47 212 PRO A N 1
ATOM 1675 C CA . PRO A 1 212 ? -55.118 -14.677 69.978 1.00 50.47 212 PRO A CA 1
ATOM 1676 C C . PRO A 1 212 ? -55.405 -13.386 70.737 1.00 50.47 212 PRO A C 1
ATOM 1678 O O . PRO A 1 212 ? -54.984 -13.270 71.885 1.00 50.47 212 PRO A O 1
ATOM 1681 N N . ASN A 1 213 ? -56.093 -12.436 70.099 1.00 48.94 213 ASN A N 1
ATOM 1682 C CA . ASN A 1 213 ? -56.599 -11.207 70.709 1.00 48.94 213 ASN A CA 1
ATOM 1683 C C . ASN A 1 213 ? -57.083 -11.444 72.150 1.00 48.94 213 ASN A C 1
ATOM 1685 O O . ASN A 1 213 ? -58.231 -11.817 72.382 1.00 48.94 213 ASN A O 1
ATOM 1689 N N . HIS A 1 214 ? -56.218 -11.175 73.120 1.00 53.09 214 HIS A N 1
ATOM 1690 C CA . HIS A 1 214 ? -56.609 -10.907 74.489 1.00 53.09 214 HIS A CA 1
ATOM 1691 C C . HIS A 1 214 ? -55.936 -9.607 74.903 1.00 53.09 214 HIS A C 1
ATOM 1693 O O . HIS A 1 214 ? -55.038 -9.557 75.737 1.00 53.09 214 HIS A O 1
ATOM 1699 N N . PHE A 1 215 ? -56.370 -8.528 74.253 1.00 59.16 215 PHE A N 1
ATOM 1700 C CA . PHE A 1 215 ? -56.340 -7.233 74.905 1.00 59.16 215 PHE A CA 1
ATOM 1701 C C . PHE A 1 215 ? -57.276 -7.348 76.107 1.00 59.16 215 PHE A C 1
ATOM 1703 O O . PHE A 1 215 ? -58.476 -7.553 75.930 1.00 59.16 215 PHE A O 1
ATOM 1710 N N . HIS A 1 216 ? -56.719 -7.285 77.315 1.00 51.59 216 HIS A N 1
ATOM 1711 C CA . HIS A 1 216 ? -57.512 -7.111 78.525 1.00 51.59 216 HIS A CA 1
ATOM 1712 C C . HIS A 1 216 ? -58.224 -5.752 78.434 1.00 51.59 216 HIS A C 1
ATOM 1714 O O . HIS A 1 216 ? -57.533 -4.732 78.362 1.00 51.59 216 HIS A O 1
ATOM 1720 N N . PRO A 1 217 ? -59.569 -5.704 78.408 1.00 63.38 217 PRO A N 1
ATOM 1721 C CA . PRO A 1 217 ? -60.274 -4.472 78.689 1.00 63.38 217 PRO A CA 1
ATOM 1722 C C . PRO A 1 217 ? -60.197 -4.234 80.202 1.00 63.38 217 PRO A C 1
ATOM 1724 O O . PRO A 1 217 ? -60.258 -5.177 80.989 1.00 63.38 217 PRO A O 1
ATOM 1727 N N . ASP A 1 218 ? -60.066 -2.969 80.571 1.00 56.22 218 ASP A N 1
ATOM 1728 C CA . ASP A 1 218 ? -60.043 -2.434 81.933 1.00 56.22 218 ASP A CA 1
ATOM 1729 C C . ASP A 1 218 ? -58.749 -2.629 82.731 1.00 56.22 218 ASP A C 1
ATOM 1731 O O . ASP A 1 218 ? -58.577 -3.562 83.515 1.00 56.22 218 ASP A O 1
ATOM 1735 N N . ILE A 1 219 ? -57.892 -1.610 82.640 1.00 48.19 219 ILE A N 1
ATOM 1736 C CA . ILE A 1 219 ? -57.214 -1.091 83.828 1.00 48.19 219 ILE A CA 1
ATOM 1737 C C . ILE A 1 219 ? -57.534 0.409 83.893 1.00 48.19 219 ILE A C 1
ATOM 1739 O O . ILE A 1 219 ? -57.165 1.164 82.993 1.00 48.19 219 ILE A O 1
ATOM 1743 N N . PHE A 1 220 ? -58.304 0.764 84.925 1.00 49.25 220 PHE A N 1
ATOM 1744 C CA . PHE A 1 220 ? -58.640 2.121 85.365 1.00 49.25 220 PHE A CA 1
ATOM 1745 C C . PHE A 1 220 ? -57.413 2.877 85.883 1.00 49.25 220 PHE A C 1
ATOM 1747 O O . PHE A 1 220 ? -56.521 2.217 86.467 1.00 49.25 220 PHE A O 1
#

Foldseek 3Di:
DDPVLLVVLCVVVVNPVVNSVVVVVCVVVPPPDDDDDDDDDDDDDDDDDDDDDDDDDDDDDDDDDDDDDDPPPPPPPPPVVVVVVVVVVVVLVVVLVVCLVPAPDPVSNVVSNVVSVVVVVVVVVVVVVVVVVVVVVVVVVVVVVVVVVVVVVVVVVVVVVVVVVVVVVVVVVVVVVVVVVVVVVVVVVVVVVVVVVVVVVVVVVVVVPVPPDDPPPDDD

Radius of gyration: 45.46 Å; chains: 1; bounding box: 98×53×148 Å

Secondary structure (DSSP, 8-state):
--HHHHHHHHHHTTT-HHHHHHHHHHHHH-SS----------------------------------------------HHHHHHHHHHHHHHHHHHHHHHHT-SSHHHHHHHHHHHHHHHHHHHHHHHHHHHHHHHHHHHHHHHHHHHHHHHHHHHHHHHHHHHHHHHHHHHHHHHHHHHHHHHHHHHHHHHHHHHHHHHHHHHHHHHT-----------

pLDDT: mean 76.04, std 25.2, range [27.52, 98.81]

Sequence (220 aa):
MDREVIESVLNNHDHKIDDAIKSLHALCLGDGAARNDLTGLNDLTALNSMLMPNDNPTDSGMNSERTEQHVESTHAVNVNSGESMLQNRAAWVDMFVQEMMNASDWDDVRGRAMKFLEAFERNVVENATASAEDEANSLKEQLQCLIRDNQILKKAVAIQHERNLEHEEKVKEVQQLKLIISQYQEQVRNLEMTNYTLKVHLQKAQEANSIPNHFHPDIF